Protein AF-A0A3S1B022-F1 (afdb_monomer)

Structure (mmCIF, N/CA/C/O backbone):
data_AF-A0A3S1B022-F1
#
_entry.id   AF-A0A3S1B022-F1
#
loop_
_atom_site.group_PDB
_atom_site.id
_atom_site.type_symbol
_atom_site.label_atom_id
_atom_site.label_alt_id
_atom_site.label_comp_id
_atom_site.label_asym_id
_atom_site.label_entity_id
_atom_site.label_seq_id
_atom_site.pdbx_PDB_ins_code
_atom_site.Cartn_x
_atom_site.Cartn_y
_atom_site.Cartn_z
_atom_site.occupancy
_atom_site.B_iso_or_equiv
_atom_site.auth_seq_id
_atom_site.auth_comp_id
_atom_site.auth_asym_id
_atom_site.auth_atom_id
_atom_site.pdbx_PDB_model_num
ATOM 1 N N . LEU A 1 1 ? 13.375 -26.032 -20.093 1.00 68.38 1 LEU A N 1
ATOM 2 C CA . LEU A 1 1 ? 12.381 -26.130 -18.998 1.00 68.38 1 LEU A CA 1
ATOM 3 C C . LEU A 1 1 ? 10.972 -25.884 -19.510 1.00 68.38 1 LEU A C 1
ATOM 5 O O . LEU A 1 1 ? 10.199 -26.823 -19.456 1.00 68.38 1 LEU A O 1
ATOM 9 N N . LYS A 1 2 ? 10.636 -24.697 -20.047 1.00 64.44 2 LYS A N 1
ATOM 10 C CA . LYS A 1 2 ? 9.292 -24.460 -20.610 1.00 64.44 2 LYS A CA 1
ATOM 11 C C . LYS A 1 2 ? 8.936 -25.455 -21.721 1.00 64.44 2 LYS A C 1
ATOM 13 O O . LYS A 1 2 ? 7.833 -25.971 -21.716 1.00 64.44 2 LYS A O 1
ATOM 18 N N . ASP A 1 3 ? 9.882 -25.788 -22.592 1.00 79.38 3 ASP A N 1
ATOM 19 C CA . ASP A 1 3 ? 9.644 -26.697 -23.726 1.00 79.38 3 ASP A CA 1
ATOM 20 C C . ASP A 1 3 ? 10.036 -28.158 -23.435 1.00 79.38 3 ASP A C 1
ATOM 22 O O . ASP A 1 3 ? 10.187 -28.961 -24.351 1.00 79.38 3 ASP A O 1
ATOM 26 N N . ASP A 1 4 ? 10.249 -28.510 -22.162 1.00 83.69 4 ASP A N 1
ATOM 27 C CA . ASP A 1 4 ? 10.631 -29.871 -21.785 1.00 83.69 4 ASP A CA 1
ATOM 28 C C . ASP A 1 4 ? 9.412 -30.820 -21.856 1.00 83.69 4 ASP A C 1
ATOM 30 O O . ASP A 1 4 ? 8.392 -30.531 -21.220 1.00 83.69 4 ASP A O 1
ATOM 34 N N . PRO A 1 5 ? 9.482 -31.951 -22.586 1.00 79.94 5 PRO A N 1
ATOM 35 C CA . PRO A 1 5 ? 8.355 -32.873 -22.744 1.00 79.94 5 PRO A CA 1
ATOM 36 C C . PRO A 1 5 ? 7.801 -33.426 -21.424 1.00 79.94 5 PRO A C 1
ATOM 38 O O . PRO A 1 5 ? 6.598 -33.658 -21.321 1.00 79.94 5 PRO A O 1
ATOM 41 N N . LEU A 1 6 ? 8.647 -33.608 -20.404 1.00 74.62 6 LEU A N 1
ATOM 42 C CA . LEU A 1 6 ? 8.234 -34.115 -19.092 1.00 74.62 6 LEU A CA 1
ATOM 43 C C . LEU A 1 6 ? 7.504 -33.040 -18.280 1.00 74.62 6 LEU A C 1
ATOM 45 O O . LEU A 1 6 ? 6.529 -33.338 -17.596 1.00 74.62 6 LEU A O 1
ATOM 49 N N . VAL A 1 7 ? 7.926 -31.778 -18.404 1.00 79.38 7 VAL A N 1
ATOM 50 C CA . VAL A 1 7 ? 7.220 -30.627 -17.813 1.00 79.38 7 VAL A CA 1
ATOM 51 C C . VAL A 1 7 ? 5.880 -30.405 -18.510 1.00 79.38 7 VAL A C 1
ATOM 53 O O . VAL A 1 7 ? 4.886 -30.098 -17.860 1.00 79.38 7 VAL A O 1
ATOM 56 N N . GLN A 1 8 ? 5.832 -30.575 -19.832 1.00 79.06 8 GLN A N 1
ATOM 57 C CA . GLN A 1 8 ? 4.599 -30.427 -20.600 1.00 79.06 8 GLN A CA 1
ATOM 58 C C . GLN A 1 8 ? 3.593 -31.548 -20.313 1.00 79.06 8 GLN A C 1
ATOM 60 O O . GLN A 1 8 ? 2.391 -31.292 -20.352 1.00 79.06 8 GLN A O 1
ATOM 65 N N . ALA A 1 9 ? 4.040 -32.760 -19.984 1.00 82.81 9 ALA A N 1
ATOM 66 C CA . ALA A 1 9 ? 3.151 -33.880 -19.678 1.00 82.81 9 ALA A CA 1
ATOM 67 C C . ALA A 1 9 ? 2.423 -33.753 -18.322 1.00 82.81 9 ALA A C 1
ATOM 69 O O . ALA A 1 9 ? 1.328 -34.295 -18.176 1.00 82.81 9 ALA A O 1
ATOM 70 N N . ASP A 1 10 ? 2.983 -33.022 -17.351 1.00 88.44 10 ASP A N 1
ATOM 71 C CA . ASP A 1 10 ? 2.419 -32.865 -16.003 1.00 88.44 10 ASP A CA 1
ATOM 72 C C . ASP A 1 10 ? 1.915 -31.428 -15.769 1.00 88.44 10 ASP A C 1
ATOM 74 O O . ASP A 1 10 ? 2.677 -30.459 -15.781 1.00 88.44 10 ASP A O 1
ATOM 78 N N . SER A 1 11 ? 0.609 -31.275 -15.526 1.00 77.62 11 SER A N 1
ATOM 79 C CA . SER A 1 11 ? -0.026 -29.968 -15.319 1.00 77.62 11 SER A CA 1
ATOM 80 C C . SER A 1 11 ? 0.464 -29.233 -14.067 1.00 77.62 11 SER A C 1
ATOM 82 O O . SER A 1 11 ? 0.515 -28.003 -14.081 1.00 77.62 11 SER A O 1
ATOM 84 N N . LYS A 1 12 ? 0.872 -29.947 -13.009 1.00 77.50 12 LYS A N 1
ATOM 85 C CA . LYS A 1 12 ? 1.458 -29.341 -11.805 1.00 77.50 12 LYS A CA 1
ATOM 86 C C . LYS A 1 12 ? 2.870 -28.847 -12.085 1.00 77.50 12 LYS A C 1
ATOM 88 O O . LYS A 1 12 ? 3.195 -27.723 -11.715 1.00 77.50 12 LYS A O 1
ATOM 93 N N . CYS A 1 13 ? 3.691 -29.639 -12.776 1.00 75.81 13 CYS A N 1
ATOM 94 C CA . CYS A 1 13 ? 5.032 -29.204 -13.181 1.00 75.81 13 CYS A CA 1
ATOM 95 C C . CYS A 1 13 ? 4.969 -27.993 -14.112 1.00 75.81 13 CYS A C 1
ATOM 97 O O . CYS A 1 13 ? 5.737 -27.048 -13.937 1.00 75.81 13 CYS A O 1
ATOM 99 N N . ARG A 1 14 ? 4.032 -27.984 -15.066 1.00 77.56 14 ARG A N 1
ATOM 100 C CA . ARG A 1 14 ? 3.809 -26.838 -15.951 1.00 77.56 14 ARG A CA 1
ATOM 101 C C . ARG A 1 14 ? 3.414 -25.589 -15.171 1.00 77.56 14 ARG A C 1
ATOM 103 O O . ARG A 1 14 ? 4.041 -24.557 -15.378 1.00 77.56 14 ARG A O 1
ATOM 110 N N . ALA A 1 15 ? 2.456 -25.699 -14.248 1.00 70.25 15 ALA A N 1
ATOM 111 C CA . ALA A 1 15 ? 2.042 -24.586 -13.395 1.00 70.25 15 ALA A CA 1
ATOM 112 C C . ALA A 1 15 ? 3.217 -24.033 -12.573 1.00 70.25 15 ALA A C 1
ATOM 114 O O . ALA A 1 15 ? 3.420 -22.825 -12.542 1.00 70.25 15 ALA A O 1
ATOM 115 N N . ILE A 1 16 ? 4.052 -24.905 -11.995 1.00 73.12 16 ILE A N 1
ATOM 116 C CA . ILE A 1 16 ? 5.264 -24.499 -11.266 1.00 73.12 16 ILE A CA 1
ATOM 117 C C . ILE A 1 16 ? 6.265 -23.798 -12.195 1.00 73.12 16 ILE A C 1
ATOM 119 O O . ILE A 1 16 ? 6.848 -22.785 -11.824 1.00 73.12 16 ILE A O 1
ATOM 123 N N . VAL A 1 17 ? 6.494 -24.306 -13.409 1.00 74.75 17 VAL A N 1
ATOM 124 C CA . VAL A 1 17 ? 7.439 -23.693 -14.358 1.00 74.75 17 VAL A CA 1
ATOM 125 C C . VAL A 1 17 ? 6.923 -22.354 -14.883 1.00 74.75 17 VAL A C 1
ATOM 127 O O . VAL A 1 17 ? 7.706 -21.412 -14.988 1.00 74.75 17 VAL A O 1
ATOM 130 N N . GLU A 1 18 ? 5.632 -22.241 -15.189 1.00 70.69 18 GLU A N 1
ATOM 131 C CA . GLU A 1 18 ? 4.990 -20.977 -15.560 1.00 70.69 18 GLU A CA 1
ATOM 132 C C . GLU A 1 18 ? 5.071 -19.968 -14.416 1.00 70.69 18 GLU A C 1
ATOM 134 O O . GLU A 1 18 ? 5.480 -18.834 -14.652 1.00 70.69 18 GLU A O 1
ATOM 139 N N . GLU A 1 19 ? 4.815 -20.402 -13.183 1.00 61.81 19 GLU A N 1
ATOM 140 C CA . GLU A 1 19 ? 4.979 -19.592 -11.978 1.00 61.81 19 GLU A CA 1
ATOM 141 C C . GLU A 1 19 ? 6.431 -19.139 -11.789 1.00 61.81 19 GLU A C 1
ATOM 143 O O . GLU A 1 19 ? 6.670 -17.970 -11.514 1.00 61.81 19 GLU A O 1
ATOM 148 N N . ILE A 1 20 ? 7.426 -20.010 -11.993 1.00 66.19 20 ILE A N 1
ATOM 149 C CA . ILE A 1 20 ? 8.850 -19.641 -11.915 1.00 66.19 20 ILE A CA 1
ATOM 150 C C . ILE A 1 20 ? 9.214 -18.624 -13.004 1.00 66.19 20 ILE A C 1
ATOM 152 O O . ILE A 1 20 ? 9.976 -17.689 -12.752 1.00 66.19 20 ILE A O 1
ATOM 156 N N . ILE A 1 21 ? 8.715 -18.806 -14.228 1.00 66.81 21 ILE A N 1
ATOM 157 C CA . ILE A 1 21 ? 8.970 -17.881 -15.338 1.00 66.81 21 ILE A CA 1
ATOM 158 C C . ILE A 1 21 ? 8.318 -16.535 -15.046 1.00 66.81 21 ILE A C 1
ATOM 160 O O . ILE A 1 21 ? 8.980 -15.508 -15.179 1.00 66.81 21 ILE A O 1
ATOM 164 N N . GLU A 1 22 ? 7.062 -16.524 -14.607 1.00 62.78 22 GLU A N 1
ATOM 165 C CA . GLU A 1 22 ? 6.376 -15.318 -14.157 1.00 62.78 22 GLU A CA 1
ATOM 166 C C . GLU A 1 22 ? 7.153 -14.655 -13.014 1.00 62.78 22 GLU A C 1
ATOM 168 O O . GLU A 1 22 ? 7.437 -13.461 -13.088 1.00 62.78 22 GLU A O 1
ATOM 173 N N . HIS A 1 23 ? 7.635 -15.451 -12.053 1.00 59.91 23 HIS A N 1
ATOM 174 C CA . HIS A 1 23 ? 8.434 -14.987 -10.923 1.00 59.91 23 HIS A CA 1
ATOM 175 C C . HIS A 1 23 ? 9.754 -14.312 -11.326 1.00 59.91 23 HIS A C 1
ATOM 177 O O . HIS A 1 23 ? 10.247 -13.377 -10.689 1.00 59.91 23 HIS A O 1
ATOM 183 N N . LYS A 1 24 ? 10.366 -14.795 -12.409 1.00 62.12 24 LYS A N 1
ATOM 184 C CA . LYS A 1 24 ? 11.609 -14.229 -12.943 1.00 62.12 24 LYS A CA 1
ATOM 185 C C . LYS A 1 24 ? 11.373 -13.022 -13.845 1.00 62.12 24 LYS A C 1
ATOM 187 O O . LYS A 1 24 ? 12.254 -12.172 -13.944 1.00 62.12 24 LYS A O 1
ATOM 192 N N . THR A 1 25 ? 10.224 -12.953 -14.513 1.00 57.41 25 THR A N 1
ATOM 193 C CA . THR A 1 25 ? 9.952 -11.970 -15.572 1.00 57.41 25 THR A CA 1
ATOM 194 C C . THR A 1 25 ? 9.098 -10.787 -15.124 1.00 57.41 25 THR A C 1
ATOM 196 O O . THR A 1 25 ? 9.196 -9.736 -15.747 1.00 57.41 25 THR A O 1
ATOM 199 N N . ARG A 1 26 ? 8.301 -10.910 -14.054 1.00 60.00 26 ARG A N 1
ATOM 200 C CA . ARG A 1 26 ? 7.349 -9.879 -13.596 1.00 60.00 26 ARG A CA 1
ATOM 201 C C . ARG A 1 26 ? 7.663 -9.421 -12.177 1.00 60.00 26 ARG A C 1
ATOM 203 O O . ARG A 1 26 ? 6.898 -9.648 -11.243 1.00 60.00 26 ARG A O 1
ATOM 210 N N . LEU A 1 27 ? 8.825 -8.778 -12.026 1.00 60.44 27 LEU A N 1
ATOM 211 C CA . LEU A 1 27 ? 9.361 -8.317 -10.735 1.00 60.44 27 LEU A CA 1
ATOM 212 C C . LEU A 1 27 ? 8.363 -7.461 -9.932 1.00 60.44 27 LEU A C 1
ATOM 214 O O . LEU A 1 27 ? 8.397 -7.458 -8.704 1.00 60.44 27 LEU A O 1
ATOM 218 N N . ASP A 1 28 ? 7.470 -6.763 -10.629 1.00 52.78 28 ASP A N 1
ATOM 219 C CA . ASP A 1 28 ? 6.395 -5.927 -10.104 1.00 52.78 28 ASP A CA 1
ATOM 220 C C . ASP A 1 28 ? 5.305 -6.702 -9.351 1.00 52.78 28 ASP A C 1
ATOM 222 O O . ASP A 1 28 ? 4.750 -6.169 -8.390 1.00 52.78 28 ASP A O 1
ATOM 226 N N . ARG A 1 29 ? 5.029 -7.956 -9.735 1.00 54.12 29 ARG A N 1
ATOM 227 C CA . ARG A 1 29 ? 3.977 -8.798 -9.135 1.00 54.12 29 ARG A CA 1
ATOM 228 C C . ARG A 1 29 ? 4.379 -9.442 -7.806 1.00 54.12 29 ARG A C 1
ATOM 230 O O . ARG A 1 29 ? 3.553 -10.089 -7.174 1.00 54.12 29 ARG A O 1
ATOM 237 N N . HIS A 1 30 ? 5.619 -9.255 -7.355 1.00 54.47 30 HIS A N 1
ATOM 238 C CA . HIS A 1 30 ? 6.138 -9.856 -6.114 1.00 54.47 30 HIS A CA 1
ATOM 239 C C . HIS A 1 30 ? 6.124 -8.916 -4.912 1.00 54.47 30 HIS A C 1
ATOM 241 O O . HIS A 1 30 ? 6.707 -9.234 -3.878 1.00 54.47 30 HIS A O 1
ATOM 247 N N . GLN A 1 31 ? 5.445 -7.774 -5.024 1.00 52.53 31 GLN A N 1
ATOM 248 C CA . GLN A 1 31 ? 5.283 -6.840 -3.908 1.00 52.53 31 GLN A CA 1
ATOM 249 C C . GLN A 1 31 ? 4.420 -7.403 -2.775 1.00 52.53 31 GLN A C 1
ATOM 251 O O . GLN A 1 31 ? 4.532 -6.941 -1.646 1.00 52.53 31 GLN A O 1
ATOM 256 N N . SER A 1 32 ? 3.566 -8.384 -3.070 1.00 47.56 32 SER A N 1
ATOM 257 C CA . SER A 1 32 ? 2.555 -8.902 -2.144 1.00 47.56 32 SER A CA 1
ATOM 258 C C . SER A 1 32 ? 2.726 -10.377 -1.786 1.00 47.56 32 SER A C 1
ATOM 260 O O . SER A 1 32 ? 1.987 -10.885 -0.948 1.00 47.56 32 SER A O 1
ATOM 262 N N . GLU A 1 33 ? 3.661 -11.096 -2.418 1.00 52.28 33 GLU A N 1
ATOM 263 C CA . GLU A 1 33 ? 3.748 -12.549 -2.260 1.00 52.28 33 GLU A CA 1
ATOM 264 C C . GLU A 1 33 ? 5.201 -13.047 -2.212 1.00 52.28 33 GLU A C 1
ATOM 266 O O . GLU A 1 33 ? 5.830 -13.354 -3.226 1.00 52.28 33 GLU A O 1
ATOM 271 N N . TRP A 1 34 ? 5.741 -13.160 -0.996 1.00 53.38 34 TRP A N 1
ATOM 272 C CA . TRP A 1 34 ? 6.940 -13.956 -0.717 1.00 53.38 34 TRP A CA 1
ATOM 273 C C . TRP A 1 34 ? 6.513 -15.399 -0.436 1.00 53.38 34 TRP A C 1
ATOM 275 O O . TRP A 1 34 ? 6.313 -15.798 0.714 1.00 53.38 34 TRP A O 1
ATOM 285 N N . ARG A 1 35 ? 6.320 -16.194 -1.493 1.00 49.12 35 ARG A N 1
ATOM 286 C CA . ARG A 1 35 ? 6.045 -17.632 -1.336 1.00 49.12 35 ARG A CA 1
ATOM 287 C C . ARG A 1 35 ? 7.252 -18.330 -0.698 1.00 49.12 35 ARG A C 1
ATOM 289 O O . ARG A 1 35 ? 8.387 -17.952 -0.960 1.00 49.12 35 ARG A O 1
ATOM 296 N N . LEU A 1 36 ? 7.019 -19.409 0.057 1.00 39.53 36 LEU A N 1
ATOM 297 C CA . LEU A 1 36 ? 8.073 -20.265 0.647 1.00 39.53 36 LEU A CA 1
ATOM 298 C C . LEU A 1 36 ? 9.126 -20.738 -0.376 1.00 39.53 36 LEU A C 1
ATOM 300 O O . LEU A 1 36 ? 10.257 -21.024 -0.000 1.00 39.53 36 LEU A O 1
ATOM 304 N N . GLY A 1 37 ? 8.744 -20.835 -1.655 1.00 37.47 37 GLY A N 1
ATOM 305 C CA . GLY A 1 37 ? 9.616 -21.213 -2.771 1.00 37.47 37 GLY A CA 1
ATOM 306 C C . GLY A 1 37 ? 10.129 -20.045 -3.618 1.00 37.47 37 GLY A C 1
ATOM 307 O O . GLY A 1 37 ? 10.893 -20.282 -4.552 1.00 37.47 37 GLY A O 1
ATOM 308 N N . ALA A 1 38 ? 9.746 -18.797 -3.316 1.00 44.62 38 ALA A N 1
ATOM 309 C CA . ALA A 1 38 ? 10.395 -17.615 -3.872 1.00 44.62 38 ALA A CA 1
ATOM 310 C C . ALA A 1 38 ? 11.779 -17.536 -3.228 1.00 44.62 38 ALA A C 1
ATOM 312 O O . ALA A 1 38 ? 11.979 -16.855 -2.223 1.00 44.62 38 ALA A O 1
ATOM 313 N N . CYS A 1 39 ? 12.705 -18.348 -3.747 1.00 43.03 39 CYS A N 1
ATOM 314 C CA . CYS A 1 39 ? 14.042 -18.480 -3.210 1.00 43.03 39 CYS A CA 1
ATOM 315 C C . CYS A 1 39 ? 14.608 -17.086 -3.004 1.00 43.03 39 CYS A C 1
ATOM 317 O O . CYS A 1 39 ? 14.739 -16.299 -3.947 1.00 43.03 39 CYS A O 1
ATOM 319 N N . TYR A 1 40 ? 14.948 -16.814 -1.747 1.00 51.12 40 TYR A N 1
ATOM 320 C CA . TYR A 1 40 ? 15.882 -15.775 -1.397 1.00 51.12 40 TYR A CA 1
ATOM 321 C C . TYR A 1 40 ? 16.999 -15.781 -2.442 1.00 51.12 40 TYR A C 1
ATOM 323 O O . TYR A 1 40 ? 17.674 -16.790 -2.659 1.00 51.12 40 TYR A O 1
ATOM 331 N N . ARG A 1 41 ? 17.121 -14.664 -3.158 1.00 57.06 41 ARG A N 1
ATOM 332 C CA . ARG A 1 41 ? 18.008 -14.492 -4.306 1.00 57.06 41 ARG A CA 1
ATOM 333 C C . ARG A 1 41 ? 19.474 -14.360 -3.864 1.00 57.06 41 ARG A C 1
ATOM 335 O O . ARG A 1 41 ? 20.213 -13.497 -4.328 1.00 57.06 41 ARG A O 1
ATOM 342 N N . ALA A 1 42 ? 19.926 -15.222 -2.954 1.00 48.22 42 ALA A N 1
ATOM 343 C CA . ALA A 1 42 ? 21.277 -15.235 -2.396 1.00 48.22 42 ALA A CA 1
ATOM 344 C C . ALA A 1 42 ? 22.354 -15.342 -3.487 1.00 48.22 42 ALA A C 1
ATOM 346 O O . ALA A 1 42 ? 23.406 -14.720 -3.373 1.00 48.22 42 ALA A O 1
ATOM 347 N N . THR A 1 43 ? 22.057 -16.039 -4.587 1.00 53.84 43 THR A N 1
ATOM 348 C CA . THR A 1 43 ? 22.960 -16.225 -5.736 1.00 53.84 43 THR A CA 1
ATOM 349 C C . THR A 1 43 ? 22.628 -15.347 -6.946 1.00 53.84 43 THR A C 1
ATOM 351 O O . THR A 1 43 ? 23.354 -15.384 -7.933 1.00 53.84 43 THR A O 1
ATOM 354 N N . ASP A 1 44 ? 21.534 -14.581 -6.910 1.00 65.50 44 ASP A N 1
ATOM 355 C CA . ASP A 1 44 ? 21.121 -13.717 -8.023 1.00 65.50 44 ASP A CA 1
ATOM 356 C C . ASP A 1 44 ? 21.782 -12.333 -7.916 1.00 65.50 44 ASP A C 1
ATOM 358 O O . ASP A 1 44 ? 22.237 -11.925 -6.845 1.00 65.50 44 ASP A O 1
ATOM 362 N N . GLN A 1 45 ? 21.783 -11.568 -9.005 1.00 76.88 45 GLN A N 1
ATOM 363 C CA . GLN A 1 45 ? 22.202 -10.159 -8.996 1.00 76.88 45 GLN A CA 1
ATOM 364 C C . GLN A 1 45 ? 21.166 -9.239 -8.334 1.00 76.88 45 GLN A C 1
ATOM 366 O O . GLN A 1 45 ? 21.415 -8.047 -8.177 1.00 76.88 45 GLN A O 1
ATOM 371 N N . LEU A 1 46 ? 20.004 -9.776 -7.964 1.00 79.12 46 LEU A N 1
ATOM 372 C CA . LEU A 1 46 ? 18.868 -9.057 -7.400 1.00 79.12 46 LEU A CA 1
ATOM 373 C C . LEU A 1 46 ? 18.622 -9.487 -5.948 1.00 79.12 46 LEU A C 1
ATOM 375 O O . LEU A 1 46 ? 18.959 -10.600 -5.553 1.00 79.12 46 LEU A O 1
ATOM 379 N N . VAL A 1 47 ? 18.002 -8.619 -5.159 1.00 82.25 47 VAL A N 1
ATOM 380 C CA . VAL A 1 47 ? 17.675 -8.848 -3.751 1.00 82.25 47 VAL A CA 1
ATOM 381 C C . VAL A 1 47 ? 16.310 -8.249 -3.427 1.00 82.25 47 VAL A C 1
ATOM 383 O O . VAL A 1 47 ? 15.949 -7.193 -3.947 1.00 82.25 47 VAL A O 1
ATOM 386 N N . ASN A 1 48 ? 15.542 -8.944 -2.588 1.00 83.25 48 ASN A N 1
ATOM 387 C CA . ASN A 1 48 ? 14.289 -8.410 -2.071 1.00 83.25 48 ASN A CA 1
ATOM 388 C C . ASN A 1 48 ? 14.593 -7.522 -0.865 1.00 83.25 48 ASN A C 1
ATOM 390 O O . ASN A 1 48 ? 15.229 -7.973 0.088 1.00 83.25 48 ASN A O 1
ATOM 394 N N . VAL A 1 49 ? 14.103 -6.294 -0.903 1.00 87.06 49 VAL A N 1
ATOM 395 C CA . VAL A 1 49 ? 14.244 -5.303 0.161 1.00 87.06 49 VAL A CA 1
ATOM 396 C C . VAL A 1 49 ? 12.868 -4.791 0.566 1.00 87.06 49 VAL A C 1
ATOM 398 O O . VAL A 1 49 ? 11.921 -4.772 -0.226 1.00 87.06 49 VAL A O 1
ATOM 401 N N . LEU A 1 50 ? 12.767 -4.367 1.815 1.00 90.50 50 LEU A N 1
ATOM 402 C CA . LEU A 1 50 ? 11.748 -3.430 2.256 1.00 90.50 50 LEU A CA 1
ATOM 403 C C . LEU A 1 50 ? 12.271 -2.028 1.991 1.00 90.50 50 LEU A C 1
ATOM 405 O O . LEU A 1 50 ? 13.416 -1.756 2.331 1.00 90.50 50 LEU A O 1
ATOM 409 N N . LEU A 1 51 ? 11.457 -1.157 1.407 1.00 91.25 51 LEU A N 1
ATOM 410 C CA . LEU A 1 51 ? 11.786 0.251 1.214 1.00 91.25 51 LEU A CA 1
ATOM 411 C C . LEU A 1 51 ? 10.833 1.128 2.011 1.00 91.25 51 LEU A C 1
ATOM 413 O O . LEU A 1 51 ? 9.637 0.851 2.083 1.00 91.25 51 LEU A O 1
ATOM 417 N N . THR A 1 52 ? 11.364 2.214 2.553 1.00 91.62 52 THR A N 1
ATOM 418 C CA . THR A 1 52 ? 10.595 3.306 3.154 1.00 91.62 52 THR A CA 1
ATOM 419 C C . THR A 1 52 ? 11.299 4.619 2.851 1.00 91.62 52 THR A C 1
ATOM 421 O O . THR A 1 52 ? 12.521 4.655 2.708 1.00 91.62 52 THR A O 1
ATOM 424 N N . CYS A 1 53 ? 10.547 5.707 2.745 1.00 88.38 53 CYS A N 1
ATOM 425 C CA . CYS A 1 53 ? 11.119 7.038 2.587 1.00 88.38 53 CYS A CA 1
ATOM 426 C C . CYS A 1 53 ? 10.847 7.890 3.828 1.00 88.38 53 CYS A C 1
ATOM 428 O O . CYS A 1 53 ? 9.758 7.834 4.408 1.00 88.38 53 CYS A O 1
ATOM 430 N N . SER A 1 54 ? 11.825 8.718 4.188 1.00 85.31 54 SER A N 1
ATOM 431 C CA . SER A 1 54 ? 11.614 9.882 5.043 1.00 85.31 54 SER A CA 1
ATOM 432 C C . SER A 1 54 ? 11.476 11.150 4.204 1.00 85.31 54 SER A C 1
ATOM 434 O O . SER A 1 54 ? 11.472 11.125 2.971 1.00 85.31 54 SER A O 1
ATOM 436 N N . SER A 1 55 ? 11.390 12.297 4.876 1.00 78.06 55 SER A 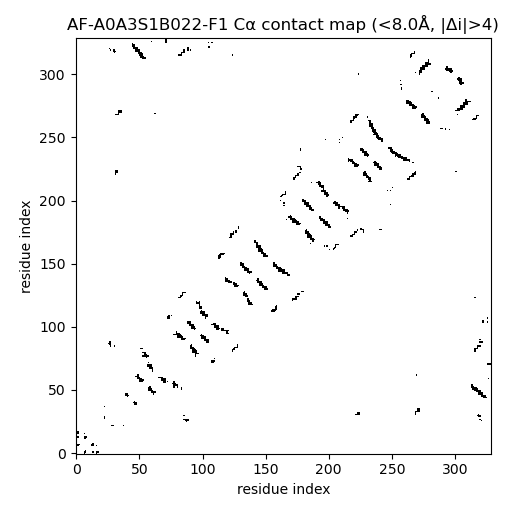N 1
ATOM 437 C CA . SER A 1 55 ? 11.433 13.604 4.225 1.00 78.06 55 SER A CA 1
ATOM 438 C C . SER A 1 55 ? 12.771 13.929 3.558 1.00 78.06 55 SER A C 1
ATOM 440 O O . SER A 1 55 ? 12.855 14.943 2.878 1.00 78.06 55 SER A O 1
ATOM 442 N N . SER A 1 56 ? 13.834 13.160 3.781 1.00 78.69 56 SER A N 1
ATOM 443 C CA . SER A 1 56 ? 15.173 13.485 3.269 1.00 78.69 56 SER A CA 1
ATOM 444 C C . SER A 1 56 ? 15.883 12.315 2.609 1.00 78.69 56 SER A C 1
ATOM 446 O O . SER A 1 56 ? 16.777 12.553 1.803 1.00 78.69 56 SER A O 1
ATOM 448 N N . GLU A 1 57 ? 15.479 11.082 2.901 1.00 87.06 57 GLU A N 1
ATOM 449 C CA . GLU A 1 57 ? 16.257 9.893 2.571 1.00 87.06 57 GLU A CA 1
ATOM 450 C C . GLU A 1 57 ? 15.353 8.719 2.173 1.00 87.06 57 GLU A C 1
ATOM 452 O O . GLU A 1 57 ? 14.181 8.640 2.556 1.00 87.06 57 GLU A O 1
ATOM 457 N N . LEU A 1 58 ? 15.916 7.790 1.400 1.00 88.81 58 LEU A N 1
ATOM 458 C CA . LEU A 1 58 ? 15.318 6.494 1.099 1.00 88.81 58 LEU A CA 1
ATOM 459 C C . LEU A 1 58 ? 16.081 5.432 1.882 1.00 88.81 58 LEU A C 1
ATOM 461 O O . LEU A 1 58 ? 17.297 5.328 1.747 1.00 88.81 58 LEU A O 1
ATOM 465 N N . TYR A 1 59 ? 15.370 4.638 2.670 1.00 90.94 59 TYR A N 1
ATOM 466 C CA . TYR A 1 59 ? 15.958 3.545 3.431 1.00 90.94 59 TYR A CA 1
ATOM 467 C C . TYR A 1 59 ? 15.530 2.212 2.854 1.00 90.94 59 TYR A C 1
ATOM 469 O O . TYR A 1 59 ? 14.420 2.068 2.328 1.00 90.94 59 TYR A O 1
ATOM 477 N N . TYR A 1 60 ? 16.397 1.223 3.023 1.00 91.44 60 TYR A N 1
ATOM 478 C CA . TYR A 1 60 ? 16.061 -0.165 2.803 1.00 91.44 60 TYR A CA 1
ATOM 479 C C . TYR A 1 60 ? 16.330 -1.011 4.042 1.00 91.44 60 TYR A C 1
ATOM 481 O O . TYR A 1 60 ? 17.116 -0.646 4.913 1.00 91.44 60 TYR A O 1
ATOM 489 N N . LYS A 1 61 ? 15.667 -2.160 4.114 1.00 90.19 61 LYS A N 1
ATOM 490 C CA . LYS A 1 61 ? 15.934 -3.189 5.115 1.00 90.19 61 LYS A CA 1
ATOM 491 C C . LYS A 1 61 ? 15.814 -4.563 4.477 1.00 90.19 61 LYS A C 1
ATOM 493 O O . LYS A 1 61 ? 14.841 -4.839 3.766 1.00 90.19 61 LYS A O 1
ATOM 498 N N . LEU A 1 62 ? 16.798 -5.423 4.711 1.00 86.38 62 LEU A N 1
ATOM 499 C CA . LEU A 1 62 ? 16.707 -6.831 4.341 1.00 86.38 62 LEU A CA 1
ATOM 500 C C . LEU A 1 62 ? 15.975 -7.584 5.453 1.00 86.38 62 LEU A C 1
ATOM 502 O O . LEU A 1 62 ? 15.982 -7.180 6.611 1.00 86.38 62 LEU A O 1
ATOM 506 N N . HIS A 1 63 ? 15.320 -8.695 5.122 1.00 80.19 63 HIS A N 1
ATOM 507 C CA . HIS A 1 63 ? 14.496 -9.398 6.115 1.00 80.19 63 HIS A CA 1
ATOM 508 C C . HIS A 1 63 ? 15.303 -10.003 7.279 1.00 80.19 63 HIS A C 1
ATOM 510 O O . HIS A 1 63 ? 14.733 -10.297 8.332 1.00 80.19 63 HIS A O 1
ATOM 516 N N . TRP A 1 64 ? 16.607 -10.212 7.084 1.00 80.50 64 TRP A N 1
ATOM 517 C CA . TRP A 1 64 ? 17.536 -10.674 8.117 1.00 80.50 64 TRP A CA 1
ATOM 518 C C . TRP A 1 64 ? 18.271 -9.532 8.825 1.00 80.50 64 TRP A C 1
ATOM 520 O O . TRP A 1 64 ? 18.928 -9.800 9.825 1.00 80.50 64 TRP A O 1
ATOM 530 N N . ASP A 1 65 ? 18.169 -8.293 8.341 1.00 84.38 65 ASP A N 1
ATOM 531 C CA . ASP A 1 65 ? 18.821 -7.158 8.988 1.00 84.38 65 ASP A CA 1
ATOM 532 C C . ASP A 1 65 ? 18.007 -6.708 10.205 1.00 84.38 65 ASP A C 1
ATOM 534 O O . ASP A 1 65 ? 16.769 -6.743 10.212 1.00 84.38 65 ASP A O 1
ATOM 538 N N . GLU A 1 66 ? 18.704 -6.250 11.240 1.00 82.69 66 GLU A N 1
ATOM 539 C CA . GLU A 1 66 ? 18.078 -5.641 12.415 1.00 82.69 66 GLU A CA 1
ATOM 540 C C . GLU A 1 66 ? 17.736 -4.171 12.162 1.00 82.69 66 GLU A C 1
ATOM 542 O O . GLU A 1 66 ? 16.655 -3.713 12.544 1.00 82.69 66 GLU A O 1
ATOM 547 N N . ASP A 1 67 ? 18.577 -3.477 11.398 1.00 87.81 67 ASP A N 1
ATOM 548 C CA . ASP A 1 67 ? 18.492 -2.036 11.190 1.00 87.81 67 ASP A CA 1
ATOM 549 C C . ASP A 1 67 ? 18.073 -1.654 9.770 1.00 87.81 67 ASP A C 1
ATOM 551 O O . ASP A 1 67 ? 18.209 -2.414 8.809 1.00 87.81 67 ASP A O 1
ATOM 555 N N . TRP A 1 68 ? 17.542 -0.439 9.649 1.00 90.38 68 TRP A N 1
ATOM 556 C CA . TRP A 1 68 ? 17.348 0.216 8.361 1.00 90.38 68 TRP A CA 1
ATOM 557 C C . TRP A 1 68 ? 18.671 0.806 7.882 1.00 90.38 68 TRP A C 1
ATOM 559 O O . TRP A 1 68 ? 19.374 1.472 8.638 1.00 90.38 68 TRP A O 1
ATOM 569 N N . GLN A 1 69 ? 18.977 0.608 6.607 1.00 91.44 69 GLN A N 1
ATOM 570 C CA . GLN A 1 69 ? 20.169 1.129 5.954 1.00 91.44 69 GLN A CA 1
ATOM 571 C C . GLN A 1 69 ? 19.783 2.224 4.962 1.00 91.44 69 GLN A C 1
ATOM 573 O O . GLN A 1 69 ? 18.703 2.196 4.367 1.00 91.44 69 GLN A O 1
ATOM 578 N N . LEU A 1 70 ? 20.661 3.211 4.790 1.00 89.75 70 LEU A N 1
ATOM 579 C CA . LEU A 1 70 ? 20.465 4.265 3.802 1.00 89.75 70 LEU A CA 1
ATOM 580 C C . LEU A 1 70 ? 20.691 3.692 2.400 1.00 89.75 70 LEU A C 1
ATO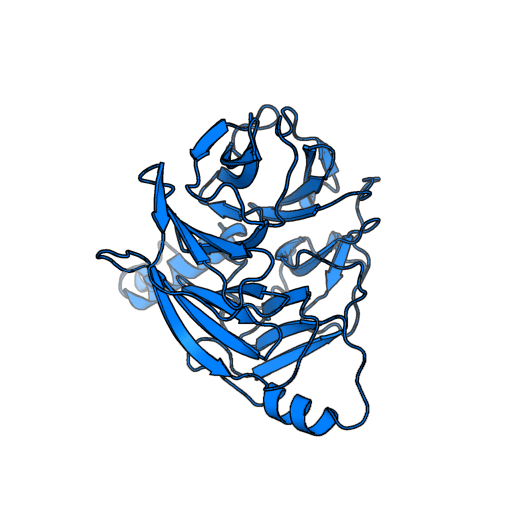M 582 O O . LEU A 1 70 ? 21.714 3.063 2.141 1.00 89.75 70 LEU A O 1
ATOM 586 N N . MET A 1 71 ? 19.748 3.919 1.488 1.00 87.00 71 MET A N 1
ATOM 587 C CA . MET A 1 71 ? 19.915 3.526 0.095 1.00 87.00 71 MET A CA 1
ATOM 588 C C . MET A 1 71 ? 20.813 4.533 -0.621 1.00 87.00 71 MET A C 1
ATOM 590 O O . MET A 1 71 ? 20.541 5.736 -0.588 1.00 87.00 71 MET A O 1
ATOM 594 N N . ASP A 1 72 ? 21.840 4.042 -1.318 1.00 83.69 72 ASP A N 1
ATOM 595 C CA . ASP A 1 72 ? 22.619 4.886 -2.221 1.00 83.69 72 ASP A CA 1
ATOM 596 C C . ASP A 1 72 ? 21.712 5.330 -3.373 1.00 83.69 72 ASP A C 1
ATOM 598 O O . ASP A 1 72 ? 21.267 4.533 -4.207 1.00 83.69 72 ASP A O 1
ATOM 602 N N . THR A 1 73 ? 21.363 6.611 -3.358 1.00 78.75 73 THR A N 1
ATOM 603 C CA . THR A 1 73 ? 20.513 7.225 -4.368 1.00 78.75 73 THR A CA 1
ATOM 604 C C . THR A 1 73 ? 21.262 8.406 -4.974 1.00 78.75 73 THR A C 1
ATOM 606 O O . THR A 1 73 ? 21.918 9.163 -4.253 1.00 78.75 73 THR A O 1
ATOM 609 N N . PRO A 1 74 ? 21.178 8.608 -6.303 1.00 77.94 74 PRO A N 1
ATOM 610 C CA . PRO A 1 74 ? 21.724 9.803 -6.936 1.00 77.94 74 PRO A CA 1
ATOM 611 C C . PRO A 1 74 ? 21.054 11.020 -6.297 1.00 77.94 74 PRO A C 1
ATOM 613 O O . PRO A 1 74 ? 19.973 10.865 -5.744 1.00 77.94 74 PRO A O 1
ATOM 616 N N . SER A 1 75 ? 21.660 12.211 -6.379 1.00 71.50 75 SER A N 1
ATOM 617 C CA . SER A 1 75 ? 21.270 13.447 -5.668 1.00 71.50 75 SER A CA 1
ATOM 618 C C . SER A 1 75 ? 19.799 13.873 -5.853 1.00 71.50 75 SER A C 1
ATOM 620 O O . SER A 1 75 ? 19.478 14.845 -6.538 1.00 71.50 75 SER A O 1
ATOM 622 N N . VAL A 1 76 ? 18.886 13.133 -5.235 1.00 73.00 76 VAL A N 1
ATOM 623 C CA . VAL A 1 76 ? 17.444 13.303 -5.262 1.00 73.00 76 VAL A CA 1
ATOM 624 C C . VAL A 1 76 ? 17.084 14.018 -3.980 1.00 73.00 76 VAL A C 1
ATOM 626 O O . VAL A 1 76 ? 17.379 13.561 -2.883 1.00 73.00 76 VAL A O 1
ATOM 629 N N . ASN A 1 77 ? 16.427 15.163 -4.115 1.00 78.38 77 ASN A N 1
ATOM 630 C CA . ASN A 1 77 ? 15.831 15.810 -2.964 1.00 78.38 77 ASN A CA 1
ATOM 631 C C . ASN A 1 77 ? 14.552 15.044 -2.597 1.00 78.38 77 ASN A C 1
ATOM 633 O O . ASN A 1 77 ? 13.602 15.048 -3.380 1.00 78.38 77 ASN A O 1
ATOM 637 N N . PHE A 1 78 ? 14.527 14.382 -1.441 1.00 79.56 78 PHE A N 1
ATOM 638 C CA . PHE A 1 78 ? 13.345 13.679 -0.923 1.00 79.56 78 PHE A CA 1
ATOM 639 C C . PHE A 1 78 ? 12.388 14.599 -0.145 1.00 79.56 78 PHE A C 1
ATOM 641 O O . PHE A 1 78 ? 11.339 14.147 0.312 1.00 79.56 78 PHE A O 1
ATOM 648 N N . SER A 1 79 ? 12.695 15.899 -0.036 1.00 81.62 79 SER A N 1
ATOM 649 C CA . SER A 1 79 ? 11.858 16.863 0.682 1.00 81.62 79 SER A CA 1
ATOM 650 C C . SER A 1 79 ? 10.435 16.885 0.140 1.00 81.62 79 SER A C 1
ATOM 652 O O . SER A 1 79 ? 10.184 17.203 -1.025 1.00 81.62 79 SER A O 1
ATOM 654 N N . GLY A 1 80 ? 9.496 16.524 1.015 1.00 77.94 80 GLY A N 1
ATOM 655 C CA . GLY A 1 80 ? 8.079 16.437 0.691 1.00 77.94 80 GLY A CA 1
ATOM 656 C C . GLY A 1 80 ? 7.691 15.191 -0.106 1.00 77.94 80 GLY A C 1
ATOM 657 O O . GLY A 1 80 ? 6.655 15.236 -0.766 1.00 77.94 80 GLY A O 1
ATOM 658 N N . ALA A 1 81 ? 8.479 14.110 -0.089 1.00 79.88 81 ALA A N 1
ATOM 659 C CA . ALA A 1 81 ? 8.031 12.804 -0.570 1.00 79.88 81 ALA A CA 1
ATOM 660 C C . ALA A 1 81 ? 6.798 12.348 0.230 1.00 79.88 81 ALA A C 1
ATOM 662 O O . ALA A 1 81 ? 6.760 12.459 1.455 1.00 79.88 81 ALA A O 1
ATOM 663 N N . THR A 1 82 ? 5.763 11.885 -0.468 1.00 78.81 82 THR A N 1
ATOM 664 C CA . THR A 1 82 ? 4.468 11.519 0.133 1.00 78.81 82 THR A CA 1
ATOM 665 C C . THR A 1 82 ? 4.047 10.100 -0.151 1.00 78.81 82 THR A C 1
ATOM 667 O O . THR A 1 82 ? 3.248 9.559 0.606 1.00 78.81 82 THR A O 1
ATOM 670 N N . ASN A 1 83 ? 4.525 9.521 -1.250 1.00 85.38 83 ASN A N 1
ATOM 671 C CA . ASN A 1 83 ? 4.120 8.196 -1.680 1.00 85.38 83 ASN A CA 1
ATOM 672 C C . ASN A 1 83 ? 5.299 7.498 -2.347 1.00 85.38 83 ASN A C 1
ATOM 674 O O . ASN A 1 83 ? 6.058 8.117 -3.104 1.00 85.38 83 ASN A O 1
ATOM 678 N N . LEU A 1 84 ? 5.356 6.191 -2.139 1.00 88.69 84 LEU A N 1
ATOM 679 C CA . LEU A 1 84 ? 6.318 5.292 -2.744 1.00 88.69 84 LEU A CA 1
ATOM 680 C C . LEU A 1 84 ? 5.549 4.186 -3.466 1.00 88.69 84 LEU A C 1
ATOM 682 O O . LEU A 1 84 ? 4.577 3.660 -2.931 1.00 88.69 84 LEU A O 1
ATOM 686 N N . ALA A 1 85 ? 5.968 3.845 -4.678 1.00 89.19 85 ALA A N 1
ATOM 687 C CA . ALA A 1 85 ? 5.505 2.654 -5.377 1.00 89.19 85 ALA A CA 1
ATOM 688 C C . ALA A 1 85 ? 6.693 1.976 -6.046 1.00 89.19 85 ALA A C 1
ATOM 690 O O . ALA A 1 85 ? 7.588 2.640 -6.565 1.00 89.19 85 ALA A O 1
ATOM 691 N N . PHE A 1 86 ? 6.694 0.653 -6.066 1.00 87.50 86 PHE A N 1
ATOM 692 C CA . PHE A 1 86 ? 7.638 -0.115 -6.860 1.00 87.50 86 PHE A CA 1
ATOM 693 C C . PHE A 1 86 ? 6.912 -0.612 -8.113 1.00 87.50 86 PHE A C 1
ATOM 695 O O . PHE A 1 86 ? 5.746 -0.982 -8.039 1.00 87.50 86 PHE A O 1
ATOM 702 N N . PHE A 1 87 ? 7.542 -0.576 -9.283 1.00 85.44 87 PHE A N 1
ATOM 703 C CA . PHE A 1 87 ? 6.985 -1.174 -10.497 1.00 85.44 87 PHE A CA 1
ATOM 704 C C . PHE A 1 87 ? 8.080 -1.419 -11.531 1.00 85.44 87 PHE A C 1
ATOM 706 O O . PHE A 1 87 ? 8.931 -0.564 -11.756 1.00 85.44 87 PHE A O 1
ATOM 713 N N . ASP A 1 88 ? 8.047 -2.589 -12.161 1.00 81.50 88 ASP A N 1
ATOM 714 C CA . ASP A 1 88 ? 8.979 -3.033 -13.204 1.00 81.50 88 ASP A CA 1
ATOM 715 C C . ASP A 1 88 ? 10.461 -2.773 -12.865 1.00 81.50 88 ASP A C 1
ATOM 717 O O . ASP A 1 88 ? 11.244 -2.256 -13.659 1.00 81.50 88 ASP A O 1
ATOM 721 N N . GLY A 1 89 ? 10.855 -3.069 -11.621 1.00 81.81 89 GLY A N 1
ATOM 722 C CA . GLY A 1 89 ? 12.230 -2.848 -11.162 1.00 81.81 89 GLY A CA 1
ATOM 723 C C . GLY A 1 89 ? 12.585 -1.394 -10.837 1.00 81.81 89 GLY A C 1
ATOM 724 O O . GLY A 1 89 ? 13.733 -1.136 -10.482 1.00 81.81 89 GLY A O 1
ATOM 725 N N . ASN A 1 90 ? 11.634 -0.464 -10.937 1.00 87.12 90 ASN A N 1
ATOM 726 C CA . ASN A 1 90 ? 11.821 0.965 -10.703 1.00 87.12 90 ASN A CA 1
ATOM 727 C C . ASN A 1 90 ? 11.060 1.423 -9.460 1.00 87.12 90 ASN A C 1
ATOM 729 O O . ASN A 1 90 ? 10.024 0.868 -9.091 1.00 87.12 90 ASN A O 1
ATOM 733 N N . ILE A 1 91 ? 11.579 2.465 -8.822 1.00 89.25 91 ILE A N 1
ATOM 734 C CA . ILE A 1 91 ? 10.999 3.066 -7.625 1.00 89.25 91 ILE A CA 1
ATOM 735 C C . ILE A 1 91 ? 10.405 4.413 -8.023 1.00 89.25 91 ILE A C 1
ATOM 737 O O . ILE A 1 91 ? 11.105 5.304 -8.495 1.00 89.25 91 ILE A O 1
ATOM 741 N N . TYR A 1 92 ? 9.103 4.562 -7.837 1.00 89.31 92 TYR A N 1
ATOM 742 C CA . TYR A 1 92 ? 8.351 5.766 -8.146 1.00 89.31 92 TYR A CA 1
ATOM 743 C C . TYR A 1 92 ? 8.078 6.531 -6.861 1.00 89.31 92 TYR A C 1
ATOM 745 O O . TYR A 1 92 ? 7.490 5.999 -5.921 1.00 89.31 92 TYR A O 1
ATOM 753 N N . ILE A 1 93 ? 8.491 7.794 -6.840 1.00 88.69 93 ILE A N 1
ATOM 754 C CA . ILE A 1 93 ? 8.386 8.673 -5.679 1.00 88.69 93 ILE A CA 1
ATOM 755 C C . ILE A 1 93 ? 7.563 9.882 -6.071 1.00 88.69 93 ILE A C 1
ATOM 757 O O . ILE A 1 93 ? 7.943 10.646 -6.966 1.00 88.69 93 ILE A O 1
ATOM 761 N N . ARG A 1 94 ? 6.432 10.058 -5.395 1.00 85.81 94 ARG A N 1
ATOM 762 C CA . ARG A 1 94 ? 5.573 11.226 -5.575 1.00 85.81 94 ARG A CA 1
ATOM 763 C C . ARG A 1 94 ? 5.777 12.203 -4.435 1.00 85.81 94 ARG A C 1
ATOM 765 O O . ARG A 1 94 ? 5.948 11.802 -3.288 1.00 85.81 94 ARG A O 1
ATOM 772 N N . TYR A 1 95 ? 5.743 13.482 -4.783 1.00 84.62 95 TYR A N 1
ATOM 773 C CA . TYR A 1 95 ? 6.002 14.590 -3.877 1.00 84.62 95 TYR A CA 1
ATOM 774 C C . TYR A 1 95 ? 4.762 15.466 -3.689 1.00 84.62 95 TYR A C 1
ATOM 776 O O . TYR A 1 95 ? 3.937 15.602 -4.599 1.00 84.62 95 TYR A O 1
ATOM 784 N N . GLN A 1 96 ? 4.690 16.176 -2.559 1.00 79.75 96 GLN A N 1
ATOM 785 C CA . GLN A 1 96 ? 3.657 17.184 -2.270 1.00 79.75 96 GLN A CA 1
ATOM 786 C C . GLN A 1 96 ? 3.574 18.267 -3.353 1.00 79.75 96 GLN A C 1
ATOM 788 O O . GLN A 1 96 ? 2.490 18.760 -3.666 1.00 79.75 96 GLN A O 1
ATOM 793 N N . ASN A 1 97 ? 4.714 18.615 -3.963 1.00 76.50 97 ASN A N 1
ATOM 794 C CA . ASN A 1 97 ? 4.802 19.584 -5.058 1.00 76.50 97 ASN A CA 1
ATOM 795 C C . ASN A 1 97 ? 4.331 19.026 -6.418 1.00 76.50 97 ASN A C 1
ATOM 797 O O . ASN A 1 97 ? 4.582 19.643 -7.453 1.00 76.50 97 ASN A O 1
ATOM 801 N N . LYS A 1 98 ? 3.652 17.870 -6.411 1.00 79.62 98 LYS A N 1
ATOM 802 C CA . LYS A 1 98 ? 3.066 17.179 -7.567 1.00 79.62 98 LYS A CA 1
ATOM 803 C C . LYS A 1 98 ? 4.073 16.566 -8.546 1.00 79.62 98 LYS A C 1
ATOM 805 O O . LYS A 1 98 ? 3.687 16.038 -9.590 1.00 79.62 98 LYS A O 1
ATOM 810 N N . THR A 1 99 ? 5.362 16.605 -8.220 1.00 82.56 99 THR A N 1
ATOM 811 C CA . THR A 1 99 ? 6.387 15.922 -9.010 1.00 82.56 99 THR A CA 1
ATOM 812 C C . THR A 1 99 ? 6.298 14.413 -8.795 1.00 82.56 99 THR A C 1
ATOM 814 O O . THR A 1 99 ? 6.033 13.952 -7.685 1.00 82.56 99 THR A O 1
ATOM 817 N N . LEU A 1 100 ? 6.539 13.654 -9.864 1.00 86.56 100 LEU A N 1
ATOM 818 C CA . LEU A 1 100 ? 6.808 12.224 -9.812 1.00 86.56 100 LEU A CA 1
ATOM 819 C C . LEU A 1 100 ? 8.228 11.990 -10.327 1.00 86.56 100 LEU A C 1
ATOM 821 O O . LEU A 1 100 ? 8.548 12.362 -11.458 1.00 86.56 100 LEU A O 1
ATOM 825 N N . ASN A 1 101 ? 9.058 11.366 -9.506 1.00 88.00 101 ASN A N 1
ATOM 826 C CA . ASN A 1 101 ? 10.370 10.888 -9.909 1.00 88.00 101 ASN A CA 1
ATOM 827 C C . ASN A 1 101 ? 10.319 9.371 -10.063 1.00 88.00 101 ASN A C 1
ATOM 829 O O . ASN A 1 101 ? 9.685 8.687 -9.264 1.00 88.00 101 ASN A O 1
ATOM 833 N N . ALA A 1 102 ? 11.001 8.857 -11.079 1.00 88.25 102 ALA A N 1
ATOM 834 C CA . ALA A 1 102 ? 11.293 7.441 -11.203 1.00 88.25 102 ALA A CA 1
ATOM 835 C C . ALA A 1 102 ? 12.789 7.236 -11.016 1.00 88.25 102 ALA A C 1
ATOM 837 O O . ALA A 1 102 ? 13.612 7.766 -11.769 1.00 88.25 102 ALA A O 1
ATOM 838 N N . PHE A 1 103 ? 13.122 6.469 -9.994 1.00 87.44 103 PHE A N 1
ATOM 839 C CA . PHE A 1 103 ? 14.453 5.970 -9.751 1.00 87.44 103 PHE A CA 1
ATOM 840 C C . PHE A 1 103 ? 14.590 4.600 -10.411 1.00 87.44 103 PHE A C 1
ATOM 842 O O . PHE A 1 103 ? 13.748 3.720 -10.228 1.00 87.44 103 PHE A O 1
ATOM 849 N N . PHE A 1 104 ? 15.644 4.451 -11.207 1.00 86.00 104 PHE A N 1
ATOM 850 C CA . PHE A 1 104 ? 15.985 3.254 -11.958 1.00 86.00 104 PHE A CA 1
ATOM 851 C C . PHE A 1 104 ? 17.239 2.663 -11.318 1.00 86.00 104 PHE A C 1
ATOM 853 O O . PHE A 1 104 ? 18.348 3.036 -11.726 1.00 86.00 104 PHE A O 1
ATOM 860 N N . PRO A 1 105 ? 17.090 1.750 -10.335 1.00 80.88 105 PRO A N 1
ATOM 861 C CA . PRO A 1 105 ? 18.212 1.125 -9.658 1.00 80.88 105 PRO A CA 1
ATOM 862 C C . PRO A 1 105 ? 19.239 0.611 -10.661 1.00 80.88 105 PRO A C 1
ATOM 864 O O . PRO A 1 105 ? 20.367 1.045 -10.642 1.00 80.88 105 PRO A O 1
ATOM 867 N N . ARG A 1 106 ? 18.872 -0.156 -11.691 1.00 79.00 106 ARG A N 1
ATOM 868 C CA . ARG A 1 106 ? 19.859 -0.696 -12.658 1.00 79.00 106 ARG A CA 1
ATOM 869 C C . ARG A 1 106 ? 20.818 0.325 -13.298 1.00 79.00 106 ARG A C 1
ATOM 871 O O . ARG A 1 106 ? 21.884 -0.074 -13.755 1.00 79.00 106 ARG A O 1
ATOM 878 N N . HIS A 1 107 ? 20.454 1.604 -13.350 1.00 81.81 107 HIS A N 1
ATOM 879 C CA . HIS A 1 107 ? 21.255 2.665 -13.960 1.00 81.81 107 HIS A CA 1
ATOM 880 C C . HIS A 1 107 ? 21.832 3.669 -12.955 1.00 81.81 107 HIS A C 1
ATOM 882 O O . HIS A 1 107 ? 22.4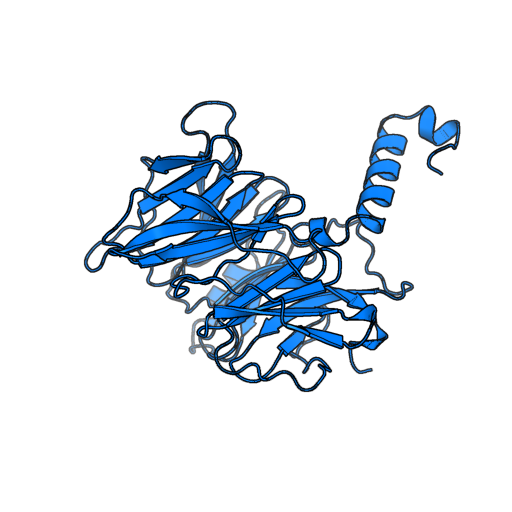55 4.637 -13.380 1.00 81.81 107 HIS A O 1
ATOM 888 N N . ASN A 1 108 ? 21.597 3.477 -11.653 1.00 82.56 108 ASN A N 1
ATOM 889 C CA . ASN A 1 108 ? 21.828 4.484 -10.612 1.00 82.56 108 ASN A CA 1
ATOM 890 C C . ASN A 1 108 ? 21.306 5.878 -11.006 1.00 82.56 108 ASN A C 1
ATOM 892 O O . ASN A 1 108 ? 21.975 6.894 -10.826 1.00 82.56 108 ASN A O 1
ATOM 896 N N . ALA A 1 109 ? 20.133 5.926 -11.640 1.00 85.69 109 ALA A N 1
ATOM 897 C CA . ALA A 1 109 ? 19.644 7.135 -12.284 1.00 85.69 109 ALA A CA 1
ATOM 898 C C . ALA A 1 109 ? 18.246 7.482 -11.794 1.00 85.69 109 ALA A C 1
ATOM 900 O O . ALA A 1 109 ? 17.367 6.625 -11.713 1.00 85.69 109 ALA A O 1
ATOM 901 N N . CYS A 1 110 ? 18.028 8.762 -11.511 1.00 86.50 110 CYS A N 1
ATOM 902 C CA . CYS A 1 110 ? 16.712 9.296 -11.214 1.00 86.50 110 CYS A CA 1
ATOM 903 C C . CYS A 1 110 ? 16.279 10.228 -12.340 1.00 86.50 110 CYS A C 1
ATOM 905 O O . CYS A 1 110 ? 17.011 11.142 -12.723 1.00 86.50 110 CYS A O 1
ATOM 907 N N . TYR A 1 111 ? 15.079 10.000 -12.862 1.00 85.38 111 TYR A N 1
ATOM 908 C CA . TYR A 1 111 ? 14.478 10.857 -13.869 1.00 85.38 111 TYR A CA 1
ATOM 909 C C . TYR A 1 111 ? 13.189 11.447 -13.327 1.00 85.38 111 TYR A C 1
ATOM 911 O O . TYR A 1 111 ? 12.316 10.745 -12.813 1.00 85.38 111 TYR A O 1
ATOM 919 N N . LYS A 1 112 ? 13.038 12.755 -13.521 1.00 83.94 112 LYS A N 1
ATOM 920 C CA . LYS A 1 112 ? 11.745 13.407 -13.368 1.00 83.94 112 LYS A CA 1
ATOM 921 C C . LYS A 1 112 ? 10.824 12.909 -14.477 1.00 83.94 112 LYS A C 1
ATOM 923 O O . LYS A 1 112 ? 11.152 13.038 -15.658 1.00 83.94 112 LYS A O 1
ATOM 928 N N . ILE A 1 113 ? 9.670 12.361 -14.114 1.00 79.88 113 ILE A N 1
ATOM 929 C CA . ILE A 1 113 ? 8.637 12.036 -15.093 1.00 79.88 113 ILE A CA 1
ATOM 930 C C . ILE A 1 113 ? 7.923 13.344 -15.442 1.00 79.88 113 ILE A C 1
ATOM 932 O O . ILE A 1 113 ? 7.252 13.959 -14.609 1.00 79.88 113 ILE A O 1
ATOM 936 N N . TYR A 1 114 ? 8.142 13.817 -16.670 1.00 61.66 114 TYR A N 1
ATOM 937 C CA . TYR A 1 114 ? 7.493 15.018 -17.187 1.00 61.66 114 TYR A CA 1
ATOM 938 C C . TYR A 1 114 ? 5.987 14.797 -17.304 1.00 61.66 114 TYR A C 1
ATOM 940 O O . TYR A 1 114 ? 5.548 13.725 -17.700 1.00 61.66 114 TYR A O 1
ATOM 948 N N . GLY A 1 115 ? 5.213 15.831 -16.964 1.00 60.31 115 GLY A N 1
ATOM 949 C CA . GLY A 1 115 ? 3.753 15.755 -16.906 1.00 60.31 115 GLY A CA 1
ATOM 950 C C . GLY A 1 115 ? 3.188 15.522 -15.507 1.00 60.31 115 GLY A C 1
ATOM 951 O O . GLY A 1 115 ? 2.058 15.058 -15.428 1.00 60.31 115 GLY A O 1
ATOM 952 N N . GLY A 1 116 ? 3.953 15.833 -14.444 1.00 60.75 116 GLY A N 1
ATOM 953 C CA . GLY A 1 116 ? 3.545 15.718 -13.034 1.00 60.75 116 GLY A CA 1
ATOM 954 C C . GLY A 1 116 ? 2.082 16.091 -12.804 1.00 60.75 116 GLY A C 1
ATOM 955 O O . GLY A 1 116 ? 1.569 16.997 -13.463 1.00 60.75 116 GLY A O 1
ATOM 956 N N . SER A 1 117 ? 1.412 15.350 -11.916 1.00 63.38 117 SER A N 1
ATOM 957 C CA . SER A 1 117 ? -0.038 15.464 -11.742 1.00 63.38 117 SER A CA 1
ATOM 958 C C . SER A 1 117 ? -0.435 16.937 -11.585 1.00 63.38 117 SER A C 1
ATOM 960 O O . SER A 1 117 ? 0.196 17.668 -10.818 1.00 63.38 117 SER A O 1
ATOM 962 N N . PRO A 1 118 ? -1.461 17.422 -12.297 1.00 63.41 118 PRO A N 1
ATOM 963 C CA . PRO A 1 118 ? -1.879 18.811 -12.164 1.00 63.41 118 PRO A CA 1
ATOM 964 C C . PRO A 1 118 ? -2.437 19.124 -10.767 1.00 63.41 118 PRO A C 1
ATOM 966 O O . PRO A 1 118 ? -2.562 20.297 -10.402 1.00 63.41 118 PRO A O 1
ATOM 969 N N . HIS A 1 119 ? -2.708 18.114 -9.935 1.00 71.81 119 HIS A N 1
ATOM 970 C CA . HIS A 1 119 ? -3.495 18.261 -8.716 1.00 71.81 119 HIS A CA 1
ATOM 971 C C . HIS A 1 119 ? -2.692 18.054 -7.431 1.00 71.81 119 HIS A C 1
ATOM 973 O O . HIS A 1 119 ? -1.675 17.361 -7.391 1.00 71.81 119 HIS A O 1
ATOM 979 N N . LYS A 1 120 ? -3.139 18.718 -6.357 1.00 67.75 120 LYS A N 1
ATOM 980 C CA . LYS A 1 120 ? -2.555 18.546 -5.024 1.00 67.75 120 LYS A CA 1
ATOM 981 C C . LYS A 1 120 ? -2.931 17.152 -4.525 1.00 67.75 120 LYS A C 1
ATOM 983 O O . LYS A 1 120 ? -4.107 16.803 -4.453 1.00 67.75 120 LYS A O 1
ATOM 988 N N . VAL A 1 121 ? -1.922 16.366 -4.185 1.00 65.19 121 VAL A N 1
ATOM 989 C CA . VAL A 1 121 ? -2.102 15.027 -3.620 1.00 65.19 121 VAL A CA 1
ATOM 990 C C . VAL A 1 121 ? -2.640 15.174 -2.205 1.00 65.19 121 VAL A C 1
ATOM 992 O O . VAL A 1 121 ? -2.103 15.963 -1.427 1.00 65.19 121 VAL A O 1
ATOM 995 N N . VAL A 1 122 ? -3.707 14.447 -1.881 1.00 61.44 122 VAL A N 1
ATOM 996 C CA . VAL A 1 122 ? -4.324 14.475 -0.542 1.00 61.44 122 VAL A CA 1
ATOM 997 C C . VAL A 1 122 ? -4.218 13.117 0.155 1.00 61.44 122 VAL A C 1
ATOM 999 O O . VAL A 1 122 ? -4.490 13.031 1.344 1.00 61.44 122 VAL A O 1
ATOM 1002 N N . SER A 1 123 ? -3.763 12.066 -0.543 1.00 57.59 123 SER A N 1
ATOM 1003 C CA . SER A 1 123 ? -3.631 10.721 0.024 1.00 57.59 123 SER A CA 1
ATOM 1004 C C . SER A 1 123 ? -2.383 9.949 -0.433 1.00 57.59 123 SER A C 1
ATOM 1006 O O . SER A 1 123 ? -1.833 10.183 -1.510 1.00 57.59 123 SER A O 1
ATOM 1008 N N . ALA A 1 124 ? -1.966 9.021 0.436 1.00 57.94 124 ALA A N 1
ATOM 1009 C CA . ALA A 1 124 ? -0.666 8.359 0.551 1.00 57.94 124 ALA A CA 1
ATOM 1010 C C . ALA A 1 124 ? -0.447 7.114 -0.333 1.00 57.94 124 ALA A C 1
ATOM 1012 O O . ALA A 1 124 ? 0.675 6.620 -0.409 1.00 57.94 124 ALA A O 1
ATOM 1013 N N . ALA A 1 125 ? -1.429 6.653 -1.116 1.00 69.75 125 ALA A N 1
ATOM 1014 C CA . ALA A 1 125 ? -1.223 5.470 -1.958 1.00 69.75 125 ALA A CA 1
ATOM 1015 C C . ALA A 1 125 ? -0.997 5.790 -3.445 1.00 69.75 125 ALA A C 1
ATOM 1017 O O . ALA A 1 125 ? -1.762 6.513 -4.093 1.00 69.75 125 ALA A O 1
ATOM 1018 N N . MET A 1 126 ? 0.059 5.191 -3.988 1.00 85.38 126 MET A N 1
ATOM 1019 C CA . MET A 1 126 ? 0.210 4.929 -5.412 1.00 85.38 126 MET A CA 1
ATOM 1020 C C . MET A 1 126 ? 0.315 3.421 -5.578 1.00 85.38 126 MET A C 1
ATOM 1022 O O . MET A 1 126 ? 1.089 2.789 -4.865 1.00 85.38 126 MET A O 1
ATOM 1026 N N . PHE A 1 127 ? -0.440 2.848 -6.504 1.00 85.12 127 PHE A N 1
ATOM 1027 C CA . PHE A 1 127 ? -0.418 1.406 -6.738 1.00 85.12 127 PHE A CA 1
ATOM 1028 C C . PHE A 1 127 ? -0.338 1.129 -8.237 1.00 85.12 127 PHE A C 1
ATOM 1030 O O . PHE A 1 127 ? -1.066 1.745 -9.025 1.00 85.12 127 PHE A O 1
ATOM 1037 N N . PRO A 1 128 ? 0.557 0.227 -8.655 1.00 85.69 128 PRO A N 1
ATOM 1038 C CA . PRO A 1 128 ? 0.582 -0.237 -10.026 1.00 85.69 128 PRO A CA 1
ATOM 1039 C C . PRO A 1 128 ? -0.544 -1.249 -10.268 1.00 85.69 128 PRO A C 1
ATOM 1041 O O . PRO A 1 128 ? -0.723 -2.197 -9.503 1.00 85.69 128 PRO A O 1
ATOM 1044 N N . VAL A 1 129 ? -1.283 -1.082 -11.364 1.00 83.81 129 VAL A N 1
ATOM 1045 C CA . VAL A 1 129 ? -2.223 -2.085 -11.879 1.00 83.81 129 VAL A CA 1
ATOM 1046 C C . VAL A 1 129 ? -1.991 -2.227 -13.379 1.00 83.81 129 VAL A C 1
ATOM 1048 O O . VAL A 1 129 ? -2.200 -1.296 -14.155 1.00 83.81 129 VAL A O 1
ATOM 1051 N N . GLY A 1 130 ? -1.536 -3.407 -13.806 1.00 83.25 130 GLY A N 1
ATOM 1052 C CA . GLY A 1 130 ? -1.105 -3.602 -15.190 1.00 83.25 130 GLY A CA 1
ATOM 1053 C C . GLY A 1 130 ? 0.100 -2.715 -15.507 1.00 83.25 130 GLY A C 1
ATOM 1054 O O . GLY A 1 130 ? 1.095 -2.786 -14.803 1.00 83.25 130 GLY A O 1
ATOM 1055 N N . ASN A 1 131 ? 0.001 -1.881 -16.544 1.00 85.12 131 ASN A N 1
ATOM 1056 C CA . ASN A 1 131 ? 1.060 -0.939 -16.940 1.00 85.12 131 ASN A CA 1
ATOM 1057 C C . ASN A 1 131 ? 0.749 0.507 -16.526 1.00 85.12 131 ASN A C 1
ATOM 1059 O O . ASN A 1 131 ? 1.303 1.454 -17.087 1.00 85.12 131 ASN A O 1
ATOM 1063 N N . GLU A 1 132 ? -0.183 0.692 -15.597 1.00 88.38 132 GLU A N 1
ATOM 1064 C CA . GLU A 1 132 ? -0.607 2.005 -15.137 1.00 88.38 132 GLU A CA 1
ATOM 1065 C C . GLU A 1 132 ? -0.332 2.167 -13.646 1.00 88.38 132 GLU A C 1
ATOM 1067 O O . GLU A 1 132 ? -0.599 1.275 -12.841 1.00 88.38 132 GLU A O 1
ATOM 1072 N N . LEU A 1 133 ? 0.189 3.334 -13.280 1.00 88.94 133 LEU A N 1
ATOM 1073 C CA . LEU A 1 133 ? 0.271 3.779 -11.900 1.00 88.94 133 LEU A CA 1
ATOM 1074 C C . LEU A 1 133 ? -0.980 4.584 -11.589 1.00 88.94 133 LEU A C 1
ATOM 1076 O O . LEU A 1 133 ? -1.243 5.591 -12.242 1.00 88.94 133 LEU A O 1
ATOM 1080 N N . TYR A 1 134 ? -1.731 4.158 -10.589 1.00 90.00 134 TYR A N 1
ATOM 1081 C CA . TYR A 1 134 ? -2.953 4.830 -10.186 1.00 90.00 134 TYR A CA 1
ATOM 1082 C C . TYR A 1 134 ? -2.762 5.561 -8.866 1.00 90.00 134 TYR A C 1
ATOM 1084 O O . TYR A 1 134 ? -1.964 5.159 -8.013 1.00 90.00 134 TYR A O 1
ATOM 1092 N N . SER A 1 135 ? -3.510 6.645 -8.692 1.00 89.31 135 SER A N 1
ATOM 1093 C CA . SER A 1 135 ? -3.513 7.403 -7.449 1.00 89.31 135 SER A CA 1
ATOM 1094 C C . SER A 1 135 ? -4.850 8.100 -7.221 1.00 89.31 135 SER A C 1
ATOM 1096 O O . SER A 1 135 ? -5.596 8.379 -8.161 1.00 89.31 135 SER A O 1
ATOM 1098 N N . VAL A 1 136 ? -5.137 8.379 -5.951 1.00 89.31 136 VAL A N 1
ATOM 1099 C CA . VAL A 1 136 ? -6.298 9.158 -5.519 1.00 89.31 136 VAL A CA 1
ATOM 1100 C C . VAL A 1 136 ? -5.830 10.560 -5.156 1.00 89.31 136 VAL A C 1
ATOM 1102 O O . VAL A 1 136 ? -4.935 10.740 -4.327 1.00 89.31 136 VAL A O 1
ATOM 1105 N N . TYR A 1 137 ? -6.459 11.568 -5.747 1.00 86.19 137 TYR A N 1
ATOM 1106 C CA . TYR A 1 137 ? -6.159 12.972 -5.485 1.00 86.19 137 TYR A CA 1
ATOM 1107 C C . TYR A 1 137 ? -7.434 13.748 -5.177 1.00 86.19 137 TYR A C 1
ATOM 1109 O O . TYR A 1 137 ? -8.546 13.276 -5.410 1.00 86.19 137 TYR A O 1
ATOM 1117 N N . ARG A 1 138 ? -7.269 14.959 -4.640 1.00 84.69 138 ARG A N 1
ATOM 1118 C CA . ARG A 1 138 ? -8.376 15.903 -4.486 1.00 84.69 138 ARG A CA 1
ATOM 1119 C C . ARG A 1 138 ? -8.299 16.910 -5.622 1.00 84.69 138 ARG A C 1
ATOM 1121 O O . ARG A 1 138 ? -7.330 17.666 -5.715 1.00 84.69 138 ARG A O 1
ATOM 1128 N N . GLY A 1 139 ? -9.281 16.848 -6.510 1.00 74.88 139 GLY A N 1
ATOM 1129 C CA . GLY A 1 139 ? -9.409 17.741 -7.650 1.00 74.88 139 GLY A CA 1
ATOM 1130 C C . GLY A 1 139 ? -9.954 19.111 -7.256 1.00 74.88 139 GLY A C 1
ATOM 1131 O O . GLY A 1 139 ? -10.154 19.433 -6.077 1.00 74.88 139 GLY A O 1
ATOM 1132 N N . ASP A 1 140 ? -10.219 19.921 -8.275 1.00 71.25 140 ASP A N 1
ATOM 1133 C CA . ASP A 1 140 ? -10.835 21.230 -8.098 1.00 71.25 140 ASP A CA 1
ATOM 1134 C C . ASP A 1 140 ? -12.285 21.067 -7.601 1.00 71.25 140 ASP A C 1
ATOM 1136 O O . ASP A 1 140 ? -13.020 20.174 -8.025 1.00 71.25 140 ASP A O 1
ATOM 1140 N N . GLY A 1 141 ? -12.707 21.909 -6.652 1.00 72.75 141 GLY A N 1
ATOM 1141 C CA . GLY A 1 141 ? -14.045 21.814 -6.050 1.00 72.75 141 GLY A CA 1
ATOM 1142 C C . GLY A 1 141 ? -14.189 20.751 -4.952 1.00 72.75 141 GLY A C 1
ATOM 1143 O O . GLY A 1 141 ? -15.301 20.300 -4.687 1.00 72.75 141 GLY A O 1
ATOM 1144 N N . ASN A 1 142 ? -13.084 20.363 -4.302 1.00 75.75 142 ASN A N 1
ATOM 1145 C CA . ASN A 1 142 ? -13.038 19.445 -3.154 1.00 75.75 142 ASN A CA 1
ATOM 1146 C C . ASN A 1 142 ? -13.472 17.994 -3.428 1.00 75.75 142 ASN A C 1
ATOM 1148 O O . ASN A 1 142 ? -13.499 17.204 -2.484 1.00 75.75 142 ASN A O 1
ATOM 1152 N N . ALA A 1 143 ? -13.764 17.623 -4.676 1.00 84.19 143 ALA A N 1
ATOM 1153 C CA . ALA A 1 143 ? -14.070 16.245 -5.042 1.00 84.19 143 ALA A CA 1
ATOM 1154 C C . ALA A 1 143 ? -12.796 15.391 -5.091 1.00 84.19 143 ALA A C 1
ATOM 1156 O O . ALA A 1 143 ? -11.744 15.859 -5.528 1.00 84.19 143 ALA A O 1
ATOM 1157 N N . TYR A 1 144 ? -12.898 14.133 -4.667 1.00 89.62 144 TYR A N 1
ATOM 1158 C CA . TYR A 1 144 ? -11.819 13.173 -4.853 1.00 89.62 144 TYR A CA 1
ATOM 1159 C C . TYR A 1 144 ? -11.969 12.439 -6.179 1.00 89.62 144 TYR A C 1
ATOM 1161 O O . TYR A 1 144 ? -13.069 12.085 -6.606 1.00 89.62 144 TYR A O 1
ATOM 1169 N N . GLU A 1 145 ? -10.843 12.224 -6.839 1.00 90.62 145 GLU A N 1
ATOM 1170 C CA . GLU A 1 145 ? -10.775 11.682 -8.186 1.00 90.62 145 GLU A CA 1
ATOM 1171 C C . GLU A 1 145 ? -9.655 10.641 -8.273 1.00 90.62 145 GLU A C 1
ATOM 1173 O O . GLU A 1 145 ? -8.712 10.639 -7.476 1.00 90.62 145 GLU A O 1
ATOM 1178 N N . VAL A 1 146 ? -9.789 9.736 -9.239 1.00 91.69 146 VAL A N 1
ATOM 1179 C CA . VAL A 1 146 ? -8.788 8.715 -9.556 1.00 91.69 146 VAL A CA 1
ATOM 1180 C C . VAL A 1 146 ? -8.088 9.135 -10.839 1.00 91.69 146 VAL A C 1
ATOM 1182 O O . VAL A 1 146 ? -8.749 9.408 -11.842 1.00 91.69 146 VAL A O 1
ATOM 1185 N N . GLU A 1 147 ? -6.761 9.170 -10.821 1.00 91.19 147 GLU A N 1
ATOM 1186 C CA . GLU A 1 147 ? -5.921 9.387 -12.003 1.00 91.19 147 GLU A CA 1
ATOM 1187 C C . GLU A 1 147 ? -5.045 8.165 -12.274 1.00 91.19 147 GLU A C 1
ATOM 1189 O O . GLU A 1 147 ? -4.696 7.421 -11.354 1.00 91.19 147 GLU A O 1
ATOM 1194 N N . SER A 1 148 ? -4.671 7.984 -13.539 1.00 91.19 148 SER A N 1
ATOM 1195 C CA . SER A 1 148 ? -3.688 6.996 -13.973 1.00 91.19 148 SER A CA 1
ATOM 1196 C C . SER A 1 148 ? -2.551 7.642 -14.753 1.00 91.19 148 SER A C 1
ATOM 1198 O O . SER A 1 148 ? -2.730 8.648 -15.445 1.00 91.19 148 SER A O 1
ATOM 1200 N N . LEU A 1 149 ? -1.378 7.028 -14.659 1.00 88.50 149 LEU A N 1
ATOM 1201 C CA . LEU A 1 149 ? -0.208 7.310 -15.471 1.00 88.50 149 LEU A CA 1
ATOM 1202 C C . LEU A 1 149 ? 0.227 6.022 -16.164 1.00 88.50 149 LEU A C 1
ATOM 1204 O O . LEU A 1 149 ? 0.623 5.064 -15.505 1.00 88.50 149 LEU A O 1
ATOM 1208 N N . ASN A 1 150 ? 0.214 6.015 -17.495 1.00 88.00 150 ASN A N 1
ATOM 1209 C CA . ASN A 1 150 ? 0.748 4.897 -18.266 1.00 88.00 150 ASN A CA 1
ATOM 1210 C C . ASN A 1 150 ? 2.283 4.883 -18.194 1.00 88.00 150 ASN A C 1
ATOM 1212 O O . ASN A 1 150 ? 2.944 5.815 -18.657 1.00 88.00 150 ASN A O 1
ATOM 1216 N N . LEU A 1 151 ? 2.845 3.812 -17.637 1.00 81.62 151 LEU A N 1
ATOM 1217 C CA . LEU A 1 151 ? 4.279 3.666 -17.391 1.00 81.62 151 LEU A CA 1
ATOM 1218 C C . LEU A 1 151 ? 5.070 3.267 -18.648 1.00 81.62 151 LEU A C 1
ATOM 1220 O O . LEU A 1 151 ? 6.271 3.525 -18.714 1.00 81.62 151 LEU A O 1
ATOM 1224 N N . ASN A 1 152 ? 4.400 2.745 -19.683 1.00 79.81 152 ASN A N 1
ATOM 1225 C CA . ASN A 1 152 ? 5.016 2.445 -20.983 1.00 79.81 152 ASN A CA 1
ATOM 1226 C C . ASN A 1 152 ? 5.212 3.697 -21.848 1.00 79.81 152 ASN A C 1
ATOM 1228 O O . ASN A 1 152 ? 5.948 3.667 -22.834 1.00 79.81 152 ASN A O 1
ATOM 1232 N N . ALA A 1 153 ? 4.556 4.810 -21.508 1.00 71.00 153 ALA A N 1
ATOM 1233 C CA . ALA A 1 153 ? 4.740 6.086 -22.187 1.00 71.00 153 ALA A CA 1
ATOM 1234 C C . ALA A 1 153 ? 6.062 6.729 -21.729 1.00 71.00 153 ALA A C 1
ATOM 1236 O O . ALA A 1 153 ? 6.086 7.712 -20.982 1.00 71.00 153 ALA A O 1
ATOM 1237 N N . HIS A 1 154 ? 7.184 6.131 -22.140 1.00 55.44 154 HIS A N 1
ATOM 1238 C CA . HIS A 1 154 ? 8.531 6.532 -21.748 1.00 55.44 154 HIS A CA 1
ATOM 1239 C C . HIS A 1 154 ? 8.732 8.051 -21.908 1.00 55.44 154 HIS A C 1
ATOM 1241 O O . HIS A 1 154 ? 8.677 8.595 -23.008 1.00 55.44 154 HIS A O 1
ATOM 1247 N N . ARG A 1 155 ? 8.983 8.732 -20.780 1.00 60.22 155 ARG A N 1
ATOM 1248 C CA . ARG A 1 155 ? 9.327 10.167 -20.653 1.00 60.22 155 ARG A CA 1
ATOM 1249 C C . ARG A 1 155 ? 8.246 11.193 -21.032 1.00 60.22 155 ARG A C 1
ATOM 1251 O O . ARG A 1 155 ? 8.489 12.381 -20.834 1.00 60.22 155 ARG A O 1
ATOM 1258 N N . GLN A 1 156 ? 7.073 10.772 -21.506 1.00 67.88 156 GLN A N 1
ATOM 1259 C CA . GLN A 1 156 ? 5.950 11.665 -21.849 1.00 67.88 156 GLN A CA 1
ATOM 1260 C C . GLN A 1 156 ? 4.615 11.236 -21.224 1.00 67.88 156 GLN A C 1
ATOM 1262 O O . GLN A 1 156 ? 3.557 11.711 -21.636 1.00 67.88 156 GLN A O 1
ATOM 1267 N N . GLY A 1 157 ? 4.648 10.326 -20.247 1.00 71.56 157 GLY A N 1
ATOM 1268 C CA . GLY A 1 157 ? 3.452 9.884 -19.543 1.00 71.56 157 GLY A CA 1
ATOM 1269 C C . GLY A 1 157 ? 2.678 11.074 -18.976 1.00 71.56 157 GLY A C 1
ATOM 1270 O O . GLY A 1 157 ? 3.182 11.826 -18.145 1.00 71.56 157 GLY A O 1
ATOM 1271 N N . LYS A 1 158 ? 1.443 11.247 -19.443 1.00 82.31 158 LYS A N 1
ATOM 1272 C CA . LYS A 1 158 ? 0.525 12.264 -18.940 1.00 82.31 158 LYS A CA 1
ATOM 1273 C C . LYS A 1 158 ? -0.445 11.600 -17.976 1.00 82.31 158 LYS A C 1
ATOM 1275 O O . LYS A 1 158 ? -1.055 10.592 -18.329 1.00 82.31 158 LYS A O 1
ATOM 1280 N N . TRP A 1 159 ? -0.604 12.186 -16.793 1.00 86.12 159 TRP A N 1
ATOM 1281 C CA . TRP A 1 159 ? -1.678 11.790 -15.890 1.00 86.12 159 TRP A CA 1
ATOM 1282 C C . TRP A 1 159 ? -3.031 12.038 -16.556 1.00 86.12 159 TRP A C 1
ATOM 1284 O O . TRP A 1 159 ? -3.274 13.108 -17.126 1.00 86.12 159 TRP A O 1
ATOM 1294 N N . SER A 1 160 ? -3.900 11.038 -16.504 1.00 89.12 160 SER A N 1
ATOM 1295 C CA . SER A 1 160 ? -5.251 11.108 -17.045 1.00 89.12 160 SER A CA 1
ATOM 1296 C C . SER A 1 160 ? -6.265 10.826 -15.951 1.00 89.12 160 SER A C 1
ATOM 1298 O O . SER A 1 160 ? -6.080 9.913 -15.150 1.00 89.12 160 SER A O 1
ATOM 1300 N N . GLN A 1 161 ? -7.331 11.623 -15.903 1.00 90.81 161 GLN A N 1
ATOM 1301 C CA . GLN A 1 161 ? -8.441 11.363 -14.998 1.00 90.81 161 GLN A CA 1
ATOM 1302 C C . GLN A 1 161 ? -9.187 10.107 -15.464 1.00 90.81 161 GLN A C 1
ATOM 1304 O O . GLN A 1 161 ? -9.614 10.015 -16.615 1.00 90.81 161 GLN A O 1
ATOM 1309 N N . VAL A 1 162 ? -9.359 9.158 -14.549 1.00 92.75 162 VAL A N 1
ATOM 1310 C CA . VAL A 1 162 ? -10.034 7.876 -14.785 1.00 92.75 162 VAL A CA 1
ATOM 1311 C C . VAL A 1 162 ? -11.484 7.938 -14.321 1.00 92.75 162 VAL A C 1
ATOM 1313 O O . VAL A 1 162 ? -12.369 7.421 -14.998 1.00 92.75 162 VAL A O 1
ATOM 1316 N N . GLY A 1 163 ? -11.741 8.592 -13.186 1.00 92.62 163 GLY A N 1
ATOM 1317 C CA . GLY A 1 163 ? -13.088 8.739 -12.646 1.00 92.62 163 GLY A CA 1
ATOM 1318 C C . GLY A 1 163 ? -13.143 9.553 -11.360 1.00 92.62 163 GLY A C 1
ATOM 1319 O O . GLY A 1 163 ? -12.158 10.169 -10.946 1.00 92.62 163 GLY A O 1
ATOM 1320 N N . LYS A 1 164 ? -14.329 9.582 -10.750 1.00 91.94 164 LYS A N 1
ATOM 1321 C CA . LYS A 1 164 ? -14.633 10.366 -9.548 1.00 91.94 164 LYS A CA 1
ATOM 1322 C C . LYS A 1 164 ? -15.096 9.450 -8.425 1.00 91.94 164 LYS A C 1
ATOM 1324 O O . LYS A 1 164 ? -15.807 8.481 -8.680 1.00 91.94 164 LYS A O 1
ATOM 1329 N N . LEU A 1 165 ? -14.721 9.801 -7.202 1.00 91.94 165 LEU A N 1
ATOM 1330 C CA . LEU A 1 165 ? -15.224 9.183 -5.981 1.00 91.94 165 LEU A CA 1
ATOM 1331 C C . LEU A 1 165 ? -16.457 9.967 -5.490 1.00 91.94 165 LEU A C 1
ATOM 1333 O O . LEU A 1 165 ? -16.597 11.169 -5.738 1.00 91.94 165 LEU A O 1
ATOM 1337 N N . PHE A 1 166 ? -17.387 9.281 -4.833 1.00 88.50 166 PHE A N 1
ATOM 1338 C CA . PHE A 1 166 ? -18.638 9.828 -4.312 1.00 88.50 166 PHE A CA 1
ATOM 1339 C C . PHE A 1 166 ? -18.402 10.782 -3.150 1.00 88.50 166 PHE A C 1
ATOM 1341 O O . PHE A 1 166 ? -19.056 11.824 -3.050 1.00 88.50 166 PHE A O 1
ATOM 1348 N N . THR A 1 167 ? -17.478 10.421 -2.270 1.00 82.94 167 THR A N 1
ATOM 1349 C CA . THR A 1 167 ? -17.234 11.136 -1.024 1.00 82.94 167 THR A CA 1
ATOM 1350 C C . THR A 1 167 ? -16.539 12.480 -1.273 1.00 82.94 167 THR A C 1
ATOM 1352 O O . THR A 1 167 ? -15.508 12.529 -1.935 1.00 82.94 167 THR A O 1
ATOM 1355 N N . ARG A 1 168 ? -17.086 13.588 -0.742 1.00 78.38 168 ARG A N 1
ATOM 1356 C CA . ARG A 1 168 ? -16.520 14.954 -0.904 1.00 78.38 168 ARG A CA 1
ATOM 1357 C C . ARG A 1 168 ? -16.106 15.642 0.405 1.00 78.38 168 ARG A C 1
ATOM 1359 O O . ARG A 1 168 ? -15.218 16.492 0.389 1.00 78.38 168 ARG A O 1
ATOM 1366 N N . ASP A 1 169 ? -16.671 15.207 1.534 1.00 84.25 169 ASP A N 1
ATOM 1367 C CA . ASP A 1 169 ? -16.508 15.841 2.855 1.00 84.25 169 ASP A CA 1
ATOM 1368 C C . ASP A 1 169 ? -15.865 14.907 3.893 1.00 84.25 169 ASP A C 1
ATOM 1370 O O . ASP A 1 169 ? -16.188 14.942 5.083 1.00 84.25 169 ASP A O 1
ATOM 1374 N N . MET A 1 170 ? -14.985 14.018 3.438 1.00 89.00 170 MET A N 1
ATOM 1375 C CA . MET A 1 170 ? -14.202 13.137 4.304 1.00 89.00 170 MET A CA 1
ATOM 1376 C C . MET A 1 170 ? -12.727 13.211 3.927 1.00 89.00 170 MET A C 1
ATOM 1378 O O . MET A 1 170 ? -12.359 13.661 2.840 1.00 89.00 170 MET A O 1
ATOM 1382 N N . GLU A 1 171 ? -11.877 12.777 4.841 1.00 89.00 171 GLU A N 1
ATOM 1383 C CA . GLU A 1 171 ? -10.447 12.616 4.628 1.00 89.00 171 GLU A CA 1
ATOM 1384 C C . GLU A 1 171 ? -10.158 11.168 4.245 1.00 89.00 171 GLU A C 1
ATOM 1386 O O . GLU A 1 171 ? -10.792 10.241 4.753 1.00 89.00 171 GLU A O 1
ATOM 1391 N N . VAL A 1 172 ? -9.201 10.952 3.346 1.00 89.88 172 VAL A N 1
ATOM 1392 C CA . VAL A 1 172 ? -8.761 9.593 3.026 1.00 89.88 172 VAL A CA 1
ATOM 1393 C C . VAL A 1 172 ? -7.901 9.080 4.178 1.00 89.88 172 VAL A C 1
ATOM 1395 O O . VAL A 1 172 ? -6.820 9.607 4.421 1.00 89.88 172 VAL A O 1
ATOM 1398 N N . ALA A 1 173 ? -8.364 8.039 4.866 1.00 90.88 173 ALA A N 1
ATOM 1399 C CA . ALA A 1 173 ? -7.614 7.364 5.920 1.00 90.88 173 ALA A CA 1
ATOM 1400 C C . ALA A 1 173 ? -6.537 6.438 5.343 1.00 90.88 173 ALA A C 1
ATOM 1402 O O . ALA A 1 173 ? -5.402 6.431 5.808 1.00 90.88 173 ALA A O 1
ATOM 1403 N N . ASN A 1 174 ? -6.896 5.644 4.332 1.00 91.56 174 ASN A N 1
ATOM 1404 C CA . ASN A 1 174 ? -5.979 4.760 3.618 1.00 91.56 174 ASN A CA 1
ATOM 1405 C C . ASN A 1 174 ? -6.573 4.389 2.249 1.00 91.56 174 ASN A C 1
ATOM 1407 O O . ASN A 1 174 ? -7.777 4.546 2.028 1.00 91.56 174 ASN A O 1
ATOM 1411 N N . VAL A 1 175 ? -5.744 3.875 1.344 1.00 91.94 175 VAL A N 1
ATOM 1412 C CA . VAL A 1 175 ? -6.185 3.309 0.066 1.00 91.94 175 VAL A CA 1
ATOM 1413 C C . VAL A 1 175 ? -5.391 2.040 -0.196 1.00 91.94 175 VAL A C 1
ATOM 1415 O O . VAL A 1 175 ? -4.171 2.031 -0.060 1.00 91.94 175 VAL A O 1
ATOM 1418 N N . THR A 1 176 ? -6.083 0.989 -0.614 1.00 92.19 176 THR A N 1
ATOM 1419 C CA . THR A 1 176 ? -5.479 -0.270 -1.052 1.00 92.19 176 THR A CA 1
ATOM 1420 C C . THR A 1 176 ? -6.090 -0.719 -2.373 1.00 92.19 176 THR A C 1
ATOM 1422 O O . THR A 1 176 ? -7.024 -0.091 -2.881 1.00 92.19 176 THR A O 1
ATOM 1425 N N . ASN A 1 177 ? -5.579 -1.805 -2.942 1.00 90.94 177 ASN A N 1
ATOM 1426 C CA . ASN A 1 177 ? -6.100 -2.375 -4.173 1.00 90.94 177 ASN A CA 1
ATOM 1427 C C . ASN A 1 177 ? -6.269 -3.895 -4.076 1.00 90.94 177 ASN A C 1
ATOM 1429 O O . ASN A 1 177 ? -5.498 -4.589 -3.419 1.00 90.94 177 ASN A O 1
ATOM 1433 N N . ILE A 1 178 ? -7.280 -4.406 -4.779 1.00 89.25 178 ILE A N 1
ATOM 1434 C CA . ILE A 1 178 ? -7.512 -5.837 -4.994 1.00 89.25 178 ILE A CA 1
ATOM 1435 C C . ILE A 1 178 ? -7.817 -6.041 -6.471 1.00 89.25 178 ILE A C 1
ATOM 1437 O O . ILE A 1 178 ? -8.873 -5.637 -6.963 1.00 89.25 178 ILE A O 1
ATOM 1441 N N . GLY A 1 179 ? -6.882 -6.655 -7.196 1.00 85.81 179 GLY A N 1
ATOM 1442 C CA . GLY A 1 179 ? -6.980 -6.776 -8.648 1.00 85.81 179 GLY A CA 1
ATOM 1443 C C . GLY A 1 179 ? -7.164 -5.404 -9.306 1.00 85.81 179 GLY A C 1
ATOM 1444 O O . GLY A 1 179 ? -6.365 -4.495 -9.096 1.00 85.81 179 GLY A O 1
ATOM 1445 N N . SER A 1 180 ? -8.240 -5.245 -10.079 1.00 87.75 180 SER A N 1
ATOM 1446 C CA . SER A 1 180 ? -8.605 -3.996 -10.761 1.00 87.75 180 SER A CA 1
ATOM 1447 C C . SER A 1 180 ? -9.518 -3.079 -9.933 1.00 87.75 180 SER A C 1
ATOM 1449 O O . SER A 1 180 ? -10.276 -2.296 -10.504 1.00 87.75 180 SER A O 1
ATOM 1451 N N . ARG A 1 181 ? -9.539 -3.217 -8.605 1.00 91.00 181 ARG A N 1
ATOM 1452 C CA . ARG A 1 181 ? -10.414 -2.437 -7.721 1.00 91.00 181 ARG A CA 1
ATOM 1453 C C . ARG A 1 181 ? -9.609 -1.683 -6.692 1.00 91.00 181 ARG A C 1
ATOM 1455 O O . ARG A 1 181 ? -8.721 -2.251 -6.061 1.00 91.00 181 ARG A O 1
ATOM 1462 N N . LEU A 1 182 ? -9.962 -0.420 -6.505 1.00 93.00 182 LEU A N 1
ATOM 1463 C CA . LEU A 1 182 ? -9.409 0.428 -5.459 1.00 93.00 182 LEU A CA 1
ATOM 1464 C C . LEU A 1 182 ? -10.365 0.416 -4.291 1.00 93.00 182 LEU A C 1
ATOM 1466 O O . LEU A 1 182 ? -11.569 0.526 -4.498 1.00 93.00 182 LEU A O 1
ATOM 1470 N N . VAL A 1 183 ? -9.839 0.283 -3.084 1.00 94.50 183 VAL A N 1
ATOM 1471 C CA . VAL A 1 183 ? -10.622 0.320 -1.854 1.00 94.50 183 VAL A CA 1
ATOM 1472 C C . VAL A 1 183 ? -10.115 1.496 -1.038 1.00 94.50 183 VAL A C 1
ATOM 1474 O O . VAL A 1 183 ? -8.965 1.517 -0.600 1.00 94.50 183 VAL A O 1
ATOM 1477 N N . VAL A 1 184 ? -10.970 2.500 -0.892 1.00 94.44 184 VAL A N 1
ATOM 1478 C CA . VAL A 1 184 ? -10.688 3.770 -0.232 1.00 94.44 184 VAL A CA 1
ATOM 1479 C C . VAL A 1 184 ? -11.397 3.780 1.112 1.00 94.44 184 VAL A C 1
ATOM 1481 O O . VAL A 1 184 ? -12.610 3.590 1.195 1.00 94.44 184 VAL A O 1
ATOM 1484 N N . PHE A 1 185 ? -10.628 4.018 2.166 1.00 94.50 185 PHE A N 1
ATOM 1485 C CA . PHE A 1 185 ? -11.141 4.160 3.519 1.00 94.50 185 PHE A CA 1
ATOM 1486 C C . PHE A 1 185 ? -11.273 5.638 3.846 1.00 94.50 185 PHE A C 1
ATOM 1488 O O . PHE A 1 185 ? -10.294 6.383 3.791 1.00 94.50 185 PHE A O 1
ATOM 1495 N N . TRP A 1 186 ? -12.476 6.054 4.209 1.00 93.38 186 TRP A N 1
ATOM 1496 C CA . TRP A 1 186 ? -12.809 7.438 4.497 1.00 93.38 186 TRP A CA 1
ATOM 1497 C C . TRP A 1 186 ? -12.991 7.666 5.985 1.00 93.38 186 TRP A C 1
ATOM 1499 O O . TRP A 1 186 ? -13.704 6.921 6.656 1.00 93.38 186 TRP A O 1
ATOM 1509 N N . LYS A 1 187 ? -12.407 8.752 6.482 1.00 92.06 187 LYS A N 1
ATOM 1510 C CA . LYS A 1 187 ? -12.569 9.241 7.846 1.00 92.06 187 LYS A CA 1
ATOM 1511 C C . LYS A 1 187 ? -13.320 10.560 7.829 1.00 92.06 187 LYS A C 1
ATOM 1513 O O . LYS A 1 187 ? -12.918 11.508 7.156 1.00 92.06 187 LYS A O 1
ATOM 1518 N N . LYS A 1 188 ? -14.388 10.647 8.616 1.00 90.69 188 LYS A N 1
ATOM 1519 C CA . LYS A 1 188 ? -15.104 11.901 8.850 1.00 90.69 188 LYS A CA 1
ATOM 1520 C C . LYS A 1 188 ? -14.857 12.377 10.273 1.00 90.69 188 LYS A C 1
ATOM 1522 O O . LYS A 1 188 ? -15.025 11.616 11.225 1.00 90.69 188 LYS A O 1
ATOM 1527 N N . THR A 1 189 ? -14.487 13.643 10.426 1.00 88.50 189 THR A N 1
ATOM 1528 C CA . THR A 1 189 ? -14.301 14.262 11.743 1.00 88.50 189 THR A CA 1
ATOM 1529 C C . THR A 1 189 ? -15.560 14.102 12.594 1.00 88.50 189 THR A C 1
ATOM 1531 O O . THR A 1 189 ? -16.667 14.395 12.141 1.00 88.50 189 THR A O 1
ATOM 1534 N N . GLY A 1 190 ? -15.387 13.616 13.825 1.00 87.75 190 GLY A N 1
ATOM 1535 C CA . GLY A 1 190 ? -16.480 13.374 14.770 1.00 87.75 190 GLY A CA 1
ATOM 1536 C C . GLY A 1 190 ? -17.236 12.055 14.577 1.00 87.75 190 GLY A C 1
ATOM 1537 O O . GLY A 1 190 ? -18.136 11.776 15.363 1.00 87.75 190 GLY A O 1
ATOM 1538 N N . GLN A 1 191 ? -16.890 11.230 13.580 1.00 89.12 191 GLN A N 1
ATOM 1539 C CA . GLN A 1 191 ? -17.462 9.889 13.432 1.00 89.12 191 GLN A 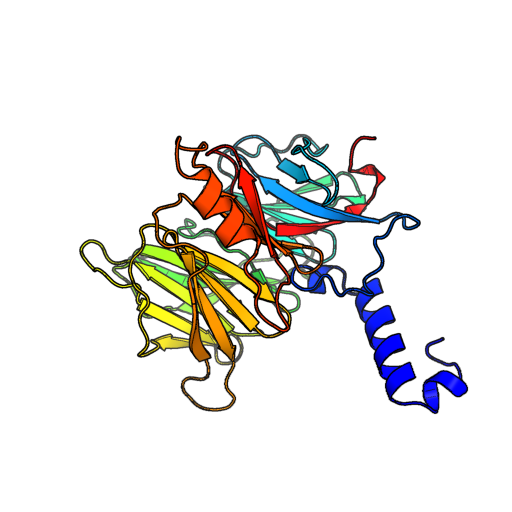CA 1
ATOM 1540 C C . GLN A 1 191 ? -16.572 8.817 14.065 1.00 89.12 191 GLN A C 1
ATOM 1542 O O . GLN A 1 191 ? -15.347 8.884 14.015 1.00 89.12 191 GLN A O 1
ATOM 1547 N N . SER A 1 192 ? -17.217 7.807 14.651 1.00 89.69 192 SER A N 1
ATOM 1548 C CA . SER A 1 192 ? -16.573 6.645 15.272 1.00 89.69 192 SER A CA 1
ATOM 1549 C C . SER A 1 192 ? -16.369 5.477 14.305 1.00 89.69 192 SER A C 1
ATOM 1551 O O . SER A 1 192 ? -15.984 4.394 14.741 1.00 89.69 192 SER A O 1
ATOM 1553 N N . TYR A 1 193 ? -16.591 5.684 13.006 1.00 91.81 193 TYR A N 1
ATOM 1554 C CA . TYR A 1 193 ? -16.432 4.673 11.966 1.00 91.81 193 TYR A CA 1
ATOM 1555 C C . TYR A 1 193 ? -15.724 5.226 10.721 1.00 91.81 193 TYR A C 1
ATOM 1557 O O . TYR A 1 193 ? -15.695 6.436 10.490 1.00 91.81 193 TYR A O 1
ATOM 1565 N N . LEU A 1 194 ? -15.154 4.322 9.926 1.00 94.00 194 LEU A N 1
ATOM 1566 C CA . LEU A 1 194 ? -14.631 4.578 8.593 1.00 94.00 194 LEU A CA 1
ATOM 1567 C C . LEU A 1 194 ? -15.636 4.068 7.564 1.00 94.00 194 LEU A C 1
ATOM 1569 O O . LEU A 1 194 ? -16.094 2.926 7.651 1.00 94.00 194 LEU A O 1
ATOM 1573 N N . SER A 1 195 ? -15.960 4.911 6.586 1.00 94.25 195 SER A N 1
ATOM 1574 C CA . SER A 1 195 ? -16.741 4.480 5.422 1.00 94.25 195 SER A CA 1
ATOM 1575 C C . SER A 1 195 ? -15.806 3.849 4.398 1.00 94.25 195 SER A C 1
ATOM 1577 O O . SER A 1 195 ? -14.665 4.292 4.257 1.00 94.25 195 SER A O 1
ATOM 1579 N N . VAL A 1 196 ? -16.277 2.838 3.672 1.00 94.88 196 VAL A N 1
ATOM 1580 C CA . VAL A 1 196 ? -15.478 2.184 2.633 1.00 94.88 196 VAL A CA 1
ATOM 1581 C C . VAL A 1 196 ? -16.112 2.412 1.278 1.00 94.88 196 VAL A C 1
ATOM 1583 O O . VAL A 1 196 ? -17.297 2.162 1.069 1.00 94.88 196 VAL A O 1
ATOM 1586 N N . GLU A 1 197 ? -15.308 2.898 0.348 1.00 94.62 197 GLU A N 1
ATOM 1587 C CA . GLU A 1 197 ? -15.698 3.109 -1.034 1.00 94.62 197 GLU A CA 1
ATOM 1588 C C . GLU A 1 197 ? -14.810 2.277 -1.942 1.00 94.62 197 GLU A C 1
ATOM 1590 O O . GLU A 1 197 ? -13.603 2.178 -1.726 1.00 94.62 197 GLU A O 1
ATOM 1595 N N . CYS A 1 198 ? -15.402 1.680 -2.966 1.00 94.62 198 CYS A N 1
ATOM 1596 C CA . CYS A 1 198 ? -14.671 0.946 -3.973 1.00 94.62 198 CYS A CA 1
ATOM 1597 C C . CYS A 1 198 ? -14.799 1.631 -5.329 1.00 94.62 198 CYS A C 1
ATOM 1599 O O . CYS A 1 198 ? -15.897 1.993 -5.736 1.00 94.62 198 CYS A O 1
ATOM 1601 N N . PHE A 1 199 ? -13.679 1.764 -6.035 1.00 94.00 199 PHE A N 1
ATOM 1602 C CA . PHE A 1 199 ? -13.645 2.218 -7.419 1.00 94.00 199 PHE A CA 1
ATOM 1603 C C . PHE A 1 199 ? -13.181 1.071 -8.319 1.00 94.00 199 PHE A C 1
ATOM 1605 O O . PHE A 1 199 ? -12.053 0.586 -8.195 1.00 94.00 199 PHE A O 1
ATOM 1612 N N . ASP A 1 200 ? -14.049 0.618 -9.222 1.00 92.50 200 ASP A N 1
ATOM 1613 C CA . ASP A 1 200 ? -13.732 -0.426 -10.197 1.00 92.50 200 ASP A CA 1
ATOM 1614 C C . ASP A 1 200 ? -13.043 0.208 -11.410 1.00 92.50 200 ASP A C 1
ATOM 1616 O O . ASP A 1 200 ? -13.663 0.952 -12.168 1.00 92.50 200 ASP A O 1
ATOM 1620 N N . LEU A 1 201 ? -11.755 -0.085 -11.609 1.00 90.75 201 LEU A N 1
ATOM 1621 C CA . LEU A 1 201 ? -10.948 0.482 -12.695 1.00 90.75 201 LEU A CA 1
ATOM 1622 C C . LEU A 1 201 ? -11.429 0.044 -14.084 1.00 90.75 201 LEU A C 1
ATOM 1624 O O . LEU A 1 201 ? -11.249 0.777 -15.057 1.00 90.75 201 LEU A O 1
ATOM 1628 N N . THR A 1 202 ? -12.052 -1.132 -14.182 1.00 88.94 202 THR A N 1
ATOM 1629 C CA . THR A 1 202 ? -12.545 -1.676 -15.452 1.00 88.94 202 THR A CA 1
ATOM 1630 C C . THR A 1 202 ? -13.826 -0.968 -15.866 1.00 88.94 202 THR A C 1
ATOM 1632 O O . THR A 1 202 ? -13.986 -0.590 -17.025 1.00 88.94 202 THR A O 1
ATOM 1635 N N . ARG A 1 203 ? -14.734 -0.764 -14.906 1.00 90.06 203 ARG A N 1
ATOM 1636 C CA . ARG A 1 203 ? -16.024 -0.095 -15.138 1.00 90.06 203 ARG A CA 1
ATOM 1637 C C . ARG A 1 203 ? -15.929 1.427 -15.055 1.00 90.06 203 ARG A C 1
ATOM 1639 O O . ARG A 1 203 ? -16.782 2.113 -15.602 1.00 90.06 203 ARG A O 1
ATOM 1646 N N . ARG A 1 204 ? -14.881 1.943 -14.406 1.00 93.00 204 ARG A N 1
ATOM 1647 C CA . ARG A 1 204 ? -14.684 3.360 -14.052 1.00 93.00 204 ARG A CA 1
ATOM 1648 C C . ARG A 1 204 ? -15.833 3.918 -13.214 1.00 93.00 204 ARG A C 1
ATOM 1650 O O . ARG A 1 204 ? -16.224 5.075 -13.354 1.00 93.00 204 ARG A O 1
ATOM 1657 N N . GLU A 1 205 ? -16.361 3.073 -12.340 1.00 92.81 205 GLU A N 1
ATOM 1658 C CA . GLU A 1 205 ? -17.495 3.371 -11.475 1.00 92.81 205 GLU A CA 1
ATOM 1659 C C . GLU A 1 205 ? -17.069 3.238 -10.018 1.00 92.81 205 GLU A C 1
ATOM 1661 O O . GLU A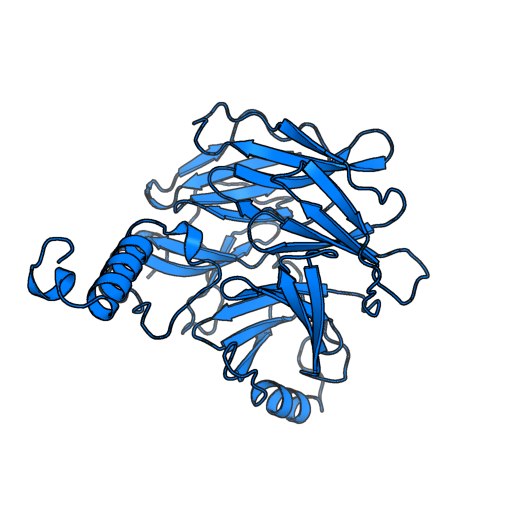 1 205 ? -16.332 2.317 -9.656 1.00 92.81 205 GLU A O 1
ATOM 1666 N N . SER A 1 206 ? -17.560 4.156 -9.190 1.00 94.25 206 SER A N 1
ATOM 1667 C CA . SER A 1 206 ? -17.428 4.062 -7.742 1.00 94.25 206 SER A CA 1
ATOM 1668 C C . SER A 1 206 ? -18.691 3.462 -7.129 1.00 94.25 206 SER A C 1
ATOM 1670 O O . SER A 1 206 ? -19.764 3.552 -7.726 1.00 94.25 206 SER A O 1
ATOM 1672 N N . PHE A 1 207 ? -18.585 2.870 -5.942 1.00 92.88 207 PHE A N 1
ATOM 1673 C CA . PHE A 1 207 ? -19.706 2.429 -5.109 1.00 92.88 207 PHE A CA 1
ATOM 1674 C C . PHE A 1 207 ? -19.306 2.375 -3.634 1.00 92.88 207 PHE A C 1
ATOM 1676 O O . PHE A 1 207 ? -18.189 2.001 -3.282 1.00 92.88 207 PHE A O 1
ATOM 1683 N N . LEU A 1 208 ? -20.233 2.761 -2.757 1.00 93.50 208 LEU A N 1
ATOM 1684 C CA . LEU A 1 208 ? -20.048 2.666 -1.311 1.00 93.50 208 LEU A CA 1
ATOM 1685 C C . LEU A 1 208 ? -20.380 1.252 -0.843 1.00 93.50 208 LEU A C 1
ATOM 1687 O O . LEU A 1 208 ? -21.390 0.678 -1.254 1.00 93.50 208 LEU A O 1
ATOM 1691 N N . LEU A 1 209 ? -19.540 0.708 0.031 1.00 92.44 209 LEU A N 1
ATOM 1692 C CA . LEU A 1 209 ? -19.853 -0.531 0.725 1.00 92.44 209 LEU A CA 1
ATOM 1693 C C . LEU A 1 209 ? -20.794 -0.234 1.901 1.00 92.44 209 LEU A C 1
ATOM 1695 O O . LEU A 1 209 ? -20.658 0.809 2.546 1.00 92.44 209 LEU A O 1
ATOM 1699 N N . PRO A 1 210 ? -21.750 -1.133 2.191 1.00 89.12 210 PRO A N 1
ATOM 1700 C CA . PRO A 1 210 ? -22.612 -0.998 3.364 1.00 89.12 210 PRO A CA 1
ATOM 1701 C C . PRO A 1 210 ? -21.833 -1.196 4.671 1.00 89.12 210 PRO A C 1
ATOM 1703 O O . PRO A 1 210 ? -22.200 -0.637 5.703 1.00 89.12 210 PRO A O 1
ATOM 1706 N N . ASP A 1 211 ? -20.759 -1.982 4.614 1.00 88.06 211 ASP A N 1
ATOM 1707 C CA . ASP A 1 211 ? -19.895 -2.284 5.745 1.00 88.06 211 ASP A CA 1
ATOM 1708 C C . ASP A 1 211 ? -19.061 -1.063 6.158 1.00 88.06 211 ASP A C 1
ATOM 1710 O O . ASP A 1 211 ? -18.544 -0.308 5.329 1.00 88.06 211 ASP A O 1
ATOM 1714 N N . GLN A 1 212 ? -18.894 -0.900 7.468 1.00 89.38 212 GLN A N 1
ATOM 1715 C CA . GLN A 1 212 ? -18.109 0.167 8.082 1.00 89.38 212 GLN A CA 1
ATOM 1716 C C . GLN A 1 212 ? -17.090 -0.439 9.045 1.00 89.38 212 GLN A C 1
ATOM 1718 O O . GLN A 1 212 ? -17.369 -1.434 9.713 1.00 89.38 212 GLN A O 1
ATOM 1723 N N . LEU A 1 213 ? -15.911 0.174 9.142 1.00 91.25 213 LEU A N 1
ATOM 1724 C CA . LEU A 1 213 ? -14.897 -0.213 10.127 1.00 91.25 213 LEU A CA 1
ATOM 1725 C C . LEU A 1 213 ? -14.979 0.741 11.313 1.00 91.25 213 LEU A C 1
ATOM 1727 O O . LEU A 1 213 ? -15.378 1.889 11.154 1.00 91.25 213 LEU A O 1
ATOM 1731 N N . CYS A 1 214 ? -14.543 0.328 12.498 1.00 86.81 214 CYS A N 1
ATOM 1732 C CA . CYS A 1 214 ? -14.384 1.268 13.609 1.00 86.81 214 CYS A CA 1
ATOM 1733 C C . CYS A 1 214 ? -13.368 2.366 13.235 1.00 86.81 214 CYS A C 1
ATOM 1735 O O . CYS A 1 214 ? -12.367 2.092 12.584 1.00 86.81 214 CYS A O 1
ATOM 1737 N N . SER A 1 215 ? -13.572 3.612 13.656 1.00 76.56 215 SER A N 1
ATOM 1738 C CA . SER A 1 215 ? -12.614 4.703 13.444 1.00 76.56 215 SER A CA 1
ATOM 1739 C C . SER A 1 215 ? -11.532 4.642 14.516 1.00 76.56 215 SER A C 1
ATOM 1741 O O . SER A 1 215 ? -11.555 5.396 15.489 1.00 76.56 215 SER A O 1
ATOM 1743 N N . SER A 1 216 ? -10.559 3.750 14.343 1.00 73.06 216 SER A N 1
ATOM 1744 C CA . SER A 1 216 ? -9.255 3.930 14.980 1.00 73.06 216 SER A CA 1
ATOM 1745 C C . SER A 1 216 ? -8.522 5.082 14.287 1.00 73.06 216 SER A C 1
ATOM 1747 O O . SER A 1 216 ? -8.655 5.269 13.079 1.00 73.06 216 SER A O 1
ATOM 1749 N N . SER A 1 217 ? -7.740 5.873 15.024 1.00 68.44 217 SER A N 1
ATOM 1750 C CA . SER A 1 217 ? -7.045 7.052 14.481 1.00 68.44 217 SER A CA 1
ATOM 1751 C C . SER A 1 217 ? -6.066 6.752 13.340 1.00 68.44 217 SER A C 1
ATOM 1753 O O . SER A 1 217 ? -5.722 7.681 12.613 1.00 68.44 217 SER A O 1
ATOM 1755 N N . GLY A 1 218 ? -5.699 5.486 13.132 1.00 84.44 218 GLY A N 1
ATOM 1756 C CA . GLY A 1 218 ? -4.905 5.019 12.004 1.00 84.44 218 GLY A CA 1
ATOM 1757 C C . GLY A 1 218 ? -5.365 3.659 11.488 1.00 84.44 218 GLY A C 1
ATOM 1758 O O . GLY A 1 218 ? -5.922 2.834 12.225 1.00 84.44 218 GLY A O 1
ATOM 1759 N N . LEU A 1 219 ? -5.121 3.474 10.196 1.00 92.06 219 LEU A N 1
ATOM 1760 C CA . LEU A 1 219 ? -5.412 2.289 9.409 1.00 92.06 219 LEU A CA 1
ATOM 1761 C C . LEU A 1 219 ? -4.262 2.119 8.418 1.00 92.06 219 LEU A C 1
ATOM 1763 O O . LEU A 1 219 ? -3.941 3.058 7.687 1.00 92.06 219 LEU A O 1
ATOM 1767 N N . VAL A 1 220 ? -3.677 0.929 8.373 1.00 93.69 220 VAL A N 1
ATOM 1768 C CA . VAL A 1 220 ? -2.713 0.542 7.339 1.00 93.69 220 VAL A CA 1
ATOM 1769 C C . VAL A 1 220 ? -3.245 -0.655 6.574 1.00 93.69 220 VAL A C 1
ATOM 1771 O O . VAL A 1 220 ? -4.098 -1.392 7.074 1.00 93.69 220 VAL A O 1
ATOM 1774 N N . THR A 1 221 ? -2.767 -0.841 5.351 1.00 94.44 221 THR A N 1
ATOM 1775 C CA . THR A 1 221 ? -3.186 -1.960 4.513 1.00 94.44 221 THR A CA 1
ATOM 1776 C C . THR A 1 221 ? -1.983 -2.723 3.985 1.00 94.44 221 THR A C 1
ATOM 1778 O O . THR A 1 221 ? -0.912 -2.152 3.796 1.00 94.44 221 THR A O 1
ATOM 1781 N N . PHE A 1 222 ? -2.166 -4.022 3.773 1.00 92.88 222 PHE A N 1
ATOM 1782 C CA . PHE A 1 222 ? -1.204 -4.893 3.104 1.00 92.88 222 PHE A CA 1
ATOM 1783 C C . PHE A 1 222 ? -1.951 -5.887 2.216 1.00 92.88 222 PHE A C 1
ATOM 1785 O O . PHE A 1 222 ? -3.154 -6.092 2.374 1.00 92.88 222 PHE A O 1
ATOM 1792 N N . THR A 1 223 ? -1.254 -6.504 1.270 1.00 90.31 223 THR A N 1
ATOM 1793 C CA . THR A 1 223 ? -1.842 -7.440 0.305 1.00 90.31 223 THR A CA 1
ATOM 1794 C C . THR A 1 223 ? -1.221 -8.825 0.439 1.00 90.31 223 THR A C 1
ATOM 1796 O O . THR A 1 223 ? -0.075 -8.960 0.862 1.00 90.31 223 THR A O 1
ATOM 1799 N N . HIS A 1 224 ? -1.999 -9.857 0.103 1.00 88.44 224 HIS A N 1
ATOM 1800 C CA . HIS A 1 224 ? -1.561 -11.254 0.044 1.00 88.44 224 HIS A CA 1
ATOM 1801 C C . HIS A 1 224 ? -2.325 -11.977 -1.063 1.00 88.44 224 HIS A C 1
ATOM 1803 O O . HIS A 1 224 ? -3.544 -12.148 -0.969 1.00 88.44 224 HIS A O 1
ATOM 1809 N N . GLY A 1 225 ? -1.626 -12.378 -2.124 1.00 84.00 225 GLY A N 1
ATOM 1810 C CA . GLY A 1 225 ? -2.260 -12.961 -3.308 1.00 84.00 225 GLY A CA 1
ATOM 1811 C C . GLY A 1 225 ? -3.356 -12.050 -3.881 1.00 84.00 225 GLY A C 1
ATOM 1812 O O . GLY A 1 225 ? -3.114 -10.883 -4.182 1.00 84.00 225 GLY A O 1
ATOM 1813 N N . GLU A 1 226 ? -4.577 -12.577 -4.005 1.00 85.12 226 GLU A N 1
ATOM 1814 C CA . GLU A 1 226 ? -5.758 -11.851 -4.507 1.00 85.12 226 GLU A CA 1
ATOM 1815 C C . GLU A 1 226 ? -6.576 -11.156 -3.401 1.00 85.12 226 GLU A C 1
ATOM 1817 O O . GLU A 1 226 ? -7.731 -10.782 -3.611 1.00 85.12 226 GLU A O 1
ATOM 1822 N N . GLN A 1 227 ? -6.013 -11.006 -2.201 1.00 91.94 227 GLN A N 1
ATOM 1823 C CA . GLN A 1 227 ? -6.669 -10.381 -1.055 1.00 91.94 227 GLN A CA 1
ATOM 1824 C C . GLN A 1 227 ? -5.887 -9.161 -0.569 1.00 91.94 227 GLN A C 1
ATOM 1826 O O . GLN A 1 227 ? -4.671 -9.055 -0.745 1.00 91.94 227 GLN A O 1
ATOM 1831 N N . ALA A 1 228 ? -6.598 -8.261 0.103 1.00 94.25 228 ALA A N 1
ATOM 1832 C CA . ALA A 1 228 ? -5.992 -7.209 0.904 1.00 94.25 228 ALA A CA 1
ATOM 1833 C C . ALA A 1 228 ? -6.459 -7.329 2.351 1.00 94.25 228 ALA A C 1
ATOM 1835 O O . ALA A 1 228 ? -7.471 -7.962 2.654 1.00 94.25 228 ALA A O 1
ATOM 1836 N N . PHE A 1 229 ? -5.715 -6.713 3.251 1.00 96.12 229 PHE A N 1
ATOM 1837 C CA . P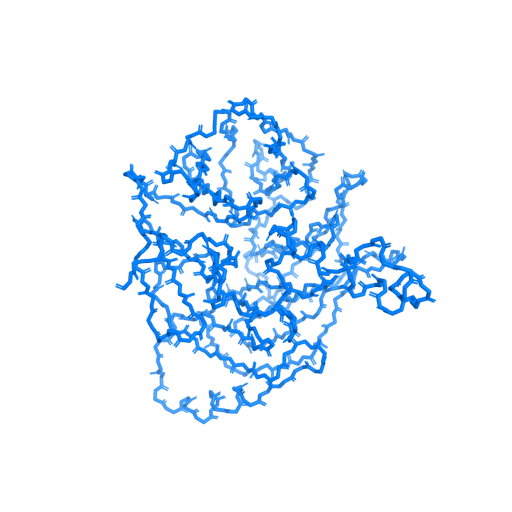HE A 1 229 ? -5.999 -6.699 4.670 1.00 96.12 229 PHE A CA 1
ATOM 1838 C C . PHE A 1 229 ? -5.900 -5.273 5.186 1.00 96.12 229 PHE A C 1
ATOM 1840 O O . PHE A 1 229 ? -5.014 -4.520 4.789 1.00 96.12 229 PHE A O 1
ATOM 1847 N N . ALA A 1 230 ? -6.820 -4.915 6.072 1.00 96.19 230 ALA A N 1
ATOM 1848 C CA . ALA A 1 230 ? -6.864 -3.639 6.764 1.00 96.19 230 ALA A CA 1
ATOM 1849 C C . ALA A 1 230 ? -6.533 -3.879 8.239 1.00 96.19 230 ALA A C 1
ATOM 1851 O O . ALA A 1 230 ? -7.266 -4.586 8.932 1.00 96.19 230 ALA A O 1
ATOM 1852 N N . LEU A 1 231 ? -5.432 -3.297 8.709 1.00 96.12 231 LEU A N 1
ATOM 1853 C CA . LEU A 1 231 ? -4.974 -3.399 10.087 1.00 96.12 231 LEU A CA 1
ATOM 1854 C C . LEU A 1 231 ? -5.162 -2.065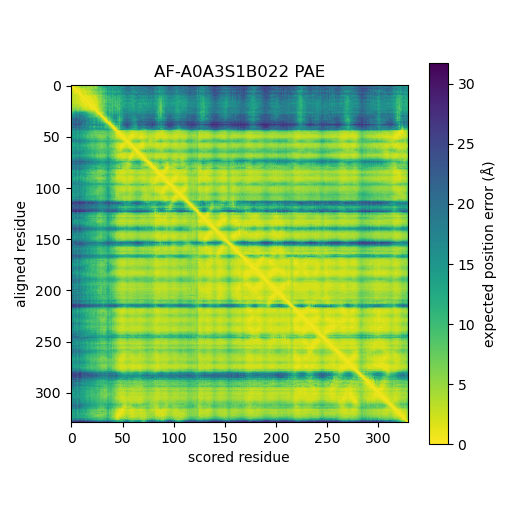 10.801 1.00 96.12 231 LEU A C 1
ATOM 1856 O O . LEU A 1 231 ? -4.634 -1.026 10.398 1.00 96.12 231 LEU A O 1
ATOM 1860 N N . GLN A 1 232 ? -5.936 -2.110 11.874 1.00 94.69 232 GLN A N 1
ATOM 1861 C CA . GLN A 1 232 ? -6.258 -0.958 12.697 1.00 94.69 232 GLN A CA 1
ATOM 1862 C C . GLN A 1 232 ? -5.251 -0.784 13.836 1.00 94.69 232 GLN A C 1
ATOM 1864 O O . GLN A 1 232 ? -4.672 -1.749 14.329 1.00 94.69 232 GLN A O 1
ATOM 1869 N N . GLN A 1 233 ? -5.086 0.449 14.320 1.00 92.19 233 GLN A N 1
ATOM 1870 C CA . GLN A 1 233 ? -4.185 0.759 15.444 1.00 92.19 233 GLN A CA 1
ATOM 1871 C C . GLN A 1 233 ? -4.517 0.018 16.749 1.00 92.19 233 GLN A C 1
ATOM 1873 O O . GLN A 1 233 ? -3.653 -0.132 17.609 1.00 92.19 233 GLN A O 1
ATOM 1878 N N . ASN A 1 234 ? -5.758 -0.442 16.910 1.00 91.19 234 ASN A N 1
ATOM 1879 C CA . ASN A 1 234 ? -6.191 -1.261 18.042 1.00 91.19 234 ASN A CA 1
ATOM 1880 C C . ASN A 1 234 ? -6.009 -2.773 17.811 1.00 91.19 234 ASN A C 1
ATOM 1882 O O . ASN A 1 234 ? -6.520 -3.548 18.606 1.00 91.19 234 ASN A O 1
ATOM 1886 N N . GLY A 1 235 ? -5.343 -3.186 16.726 1.00 93.00 235 GLY A N 1
ATOM 1887 C CA . GLY A 1 235 ? -5.021 -4.582 16.428 1.00 93.00 235 GLY A CA 1
ATOM 1888 C C . GLY A 1 235 ? -6.095 -5.335 15.657 1.00 93.00 235 GLY A C 1
ATOM 1889 O O . GLY A 1 235 ? -5.882 -6.491 15.299 1.00 93.00 235 GLY A O 1
ATOM 1890 N N . VAL A 1 236 ? -7.234 -4.709 15.365 1.00 95.06 236 VAL A N 1
ATOM 1891 C CA . VAL A 1 236 ? -8.302 -5.344 14.588 1.00 95.06 236 VAL A CA 1
ATOM 1892 C C . VAL A 1 236 ? -7.837 -5.543 13.144 1.00 95.06 236 VAL A C 1
ATOM 1894 O O . VAL A 1 236 ? -7.468 -4.581 12.466 1.00 95.06 236 VAL A O 1
ATOM 1897 N N . LEU A 1 237 ? -7.869 -6.795 12.682 1.00 96.44 237 LEU A N 1
ATOM 1898 C CA . LEU A 1 237 ? -7.482 -7.194 11.334 1.00 96.44 237 LEU A CA 1
ATOM 1899 C C . LEU A 1 237 ? -8.713 -7.592 10.513 1.00 96.44 237 LEU A C 1
ATOM 1901 O O . LEU A 1 237 ? -9.409 -8.562 10.827 1.00 96.44 237 LEU A O 1
ATOM 1905 N N . TRP A 1 238 ? -8.939 -6.871 9.420 1.00 97.25 238 TRP A N 1
ATOM 1906 C CA . TRP A 1 238 ? -10.001 -7.136 8.455 1.00 97.25 238 TRP A CA 1
ATOM 1907 C C . TRP A 1 238 ? -9.421 -7.734 7.179 1.00 97.25 238 TRP A C 1
ATOM 1909 O O . TRP A 1 238 ? -8.481 -7.179 6.614 1.00 97.25 238 TRP A O 1
ATOM 1919 N N . ARG A 1 239 ? -10.008 -8.822 6.683 1.00 97.06 239 ARG A N 1
ATOM 1920 C CA . ARG A 1 239 ? -9.785 -9.332 5.329 1.00 97.06 239 ARG A CA 1
ATOM 1921 C C . ARG A 1 239 ? -10.724 -8.623 4.363 1.00 97.06 239 ARG A C 1
ATOM 1923 O O . ARG A 1 239 ? -11.924 -8.504 4.605 1.00 97.06 239 ARG A O 1
ATOM 1930 N N . ILE A 1 240 ? -10.162 -8.208 3.241 1.00 96.50 240 ILE A N 1
ATOM 1931 C CA . ILE A 1 240 ? -10.840 -7.569 2.125 1.00 96.50 240 ILE A CA 1
ATOM 1932 C C . ILE A 1 240 ? -10.688 -8.523 0.937 1.00 96.50 240 ILE A C 1
ATOM 1934 O O . ILE A 1 240 ? -9.579 -8.939 0.592 1.00 96.50 240 ILE A O 1
ATOM 1938 N N . SER A 1 241 ? -11.794 -8.935 0.325 1.00 94.75 241 SER A N 1
ATOM 1939 C CA . SER A 1 241 ? -11.773 -9.912 -0.774 1.00 94.75 241 SER A CA 1
ATOM 1940 C C . SER A 1 241 ? -12.691 -9.494 -1.906 1.00 94.75 241 SER A C 1
ATOM 1942 O O . SER A 1 241 ? -13.787 -8.995 -1.657 1.00 94.75 241 SER A O 1
ATOM 1944 N N . ALA A 1 242 ? -12.256 -9.720 -3.145 1.00 90.50 242 ALA A N 1
ATOM 1945 C CA . ALA A 1 242 ? -13.111 -9.540 -4.307 1.00 90.50 242 ALA A CA 1
ATOM 1946 C C . ALA A 1 242 ? -14.178 -10.643 -4.375 1.00 90.50 242 ALA A C 1
ATOM 1948 O O . ALA A 1 242 ? -13.904 -11.811 -4.110 1.00 90.50 242 ALA A O 1
ATOM 1949 N N . GLN A 1 243 ? -15.391 -10.259 -4.754 1.00 89.44 243 GLN A N 1
ATOM 1950 C CA . GLN A 1 243 ? -16.540 -11.137 -4.948 1.00 89.44 243 GLN A CA 1
ATOM 1951 C C . GLN A 1 243 ? -16.972 -11.097 -6.415 1.00 89.44 243 GLN A C 1
ATOM 1953 O O . GLN A 1 243 ? -16.788 -10.093 -7.107 1.00 89.44 243 GLN A O 1
ATOM 1958 N N . LYS A 1 244 ? -17.553 -12.197 -6.904 1.00 84.88 244 LYS A N 1
ATOM 1959 C CA . LYS A 1 244 ? -18.088 -12.261 -8.276 1.00 84.88 244 LYS A CA 1
ATOM 1960 C C . LYS A 1 244 ? -19.379 -11.457 -8.431 1.00 84.88 244 LYS A C 1
ATOM 1962 O O . LYS A 1 244 ? -19.638 -10.921 -9.503 1.00 84.88 244 LYS A O 1
ATOM 1967 N N . GLU A 1 245 ? -20.158 -11.373 -7.361 1.00 86.25 245 GLU A N 1
ATOM 1968 C CA . GLU A 1 245 ? -21.454 -10.701 -7.317 1.00 86.25 245 GLU A CA 1
ATOM 1969 C C . GLU A 1 245 ? -21.390 -9.465 -6.418 1.00 86.25 245 GLU A C 1
ATOM 1971 O O . GLU A 1 245 ? -20.503 -9.349 -5.566 1.00 86.25 245 GLU A O 1
ATOM 1976 N N . ALA A 1 246 ? -22.325 -8.533 -6.616 1.00 80.62 246 ALA A N 1
ATOM 1977 C CA . ALA A 1 246 ? -22.447 -7.338 -5.787 1.00 80.62 246 ALA A CA 1
ATOM 1978 C C . ALA A 1 246 ? -22.559 -7.726 -4.293 1.00 80.62 246 ALA A C 1
ATOM 1980 O O . ALA A 1 246 ? -23.289 -8.665 -3.977 1.00 80.62 246 ALA A O 1
ATOM 1981 N N . PRO A 1 247 ? -21.867 -7.031 -3.368 1.00 81.50 247 PRO A N 1
ATOM 1982 C CA . PRO A 1 247 ? -21.172 -5.748 -3.534 1.00 81.50 247 PRO A CA 1
ATOM 1983 C C . PRO A 1 247 ? -19.748 -5.819 -4.129 1.00 81.50 247 PRO A C 1
ATOM 1985 O O . PRO A 1 247 ? -19.006 -4.853 -4.020 1.00 81.50 247 PRO A O 1
ATOM 1988 N N . TYR A 1 248 ? -19.343 -6.921 -4.775 1.00 87.44 248 TYR A N 1
ATOM 1989 C CA . TYR A 1 248 ? -18.050 -7.142 -5.461 1.00 87.44 248 TYR A CA 1
ATOM 1990 C C . TYR A 1 248 ? -16.796 -7.061 -4.579 1.00 87.44 248 TYR A C 1
ATOM 1992 O O . TYR A 1 248 ? -15.721 -7.479 -5.009 1.00 87.44 248 TYR A O 1
ATOM 2000 N N . ILE A 1 249 ? -16.928 -6.572 -3.349 1.00 93.56 249 ILE A N 1
ATOM 2001 C CA . ILE A 1 249 ? -15.939 -6.576 -2.279 1.00 93.56 249 ILE A CA 1
ATOM 2002 C C . ILE A 1 249 ? -16.647 -7.021 -0.999 1.00 93.56 249 ILE A C 1
ATOM 2004 O O . ILE A 1 249 ? -17.725 -6.525 -0.688 1.00 93.56 249 ILE A O 1
ATOM 2008 N N . SER A 1 250 ? -16.034 -7.926 -0.243 1.00 94.06 250 SER A N 1
ATOM 2009 C CA . SER A 1 250 ? -16.477 -8.306 1.101 1.00 94.06 250 SER A CA 1
ATOM 2010 C C . SER A 1 250 ? -15.449 -7.892 2.144 1.00 94.06 250 SER A C 1
ATOM 2012 O O . SER A 1 250 ? -14.251 -8.122 1.938 1.00 94.06 250 SER A O 1
ATOM 2014 N N . LEU A 1 251 ? -15.921 -7.374 3.276 1.00 95.69 251 LEU A N 1
ATOM 2015 C CA . LEU A 1 251 ? -15.114 -7.119 4.463 1.00 95.69 251 LEU A CA 1
ATOM 2016 C C . LEU A 1 251 ? -15.436 -8.161 5.532 1.00 95.69 251 LEU A C 1
ATOM 2018 O O . LEU A 1 251 ? -16.591 -8.356 5.898 1.00 95.69 251 LEU A O 1
ATOM 2022 N N . LYS A 1 252 ? -14.410 -8.845 6.036 1.00 95.69 252 LYS A N 1
ATOM 2023 C CA . LYS A 1 252 ? -14.558 -9.859 7.080 1.00 95.69 252 LYS A CA 1
ATOM 2024 C C . LYS A 1 252 ? -13.571 -9.593 8.205 1.00 95.69 252 LYS A C 1
ATOM 2026 O O . LYS A 1 252 ? -12.374 -9.480 7.961 1.00 95.69 252 LYS A O 1
ATOM 2031 N N . LEU A 1 253 ? -14.065 -9.520 9.437 1.00 95.75 253 LEU A N 1
ATOM 2032 C CA . LEU A 1 253 ? -13.207 -9.508 10.618 1.00 95.75 253 LEU A CA 1
ATOM 2033 C C . LEU A 1 253 ? -12.520 -10.875 10.744 1.00 95.75 253 LEU A C 1
ATOM 2035 O O . LEU A 1 253 ? -13.205 -11.895 10.819 1.00 95.75 253 LEU A O 1
ATOM 2039 N N . GLU A 1 254 ? -11.188 -10.899 10.762 1.00 96.06 254 GLU A N 1
ATOM 2040 C CA . GLU A 1 254 ? -10.425 -12.144 10.912 1.00 96.06 254 GLU A CA 1
ATOM 2041 C C . GLU A 1 254 ? -10.045 -12.386 12.370 1.00 96.06 254 GLU A C 1
ATOM 2043 O O . GLU A 1 254 ? -10.450 -13.389 12.952 1.00 96.06 254 GLU A O 1
ATOM 2048 N N . LEU A 1 255 ? -9.289 -11.466 12.975 1.00 95.50 255 LEU A N 1
ATOM 2049 C CA . LEU A 1 255 ? -8.869 -11.572 14.370 1.00 95.50 255 LEU A CA 1
ATOM 2050 C C . LEU A 1 255 ? -8.451 -10.220 14.955 1.00 95.50 255 LEU A C 1
ATOM 2052 O O . LEU A 1 255 ? -8.331 -9.217 14.250 1.00 95.50 255 LEU A O 1
ATOM 2056 N N . TRP A 1 256 ? -8.219 -10.217 16.264 1.00 94.62 256 TRP A N 1
ATOM 2057 C CA . TRP A 1 256 ? -7.609 -9.115 16.996 1.00 94.62 256 TRP A CA 1
ATOM 2058 C C . TRP A 1 256 ? -6.164 -9.507 17.299 1.00 94.62 256 TRP A C 1
ATOM 2060 O O . TRP A 1 256 ? -5.931 -10.447 18.055 1.00 94.62 256 TRP A O 1
ATOM 2070 N N . LEU A 1 257 ? -5.204 -8.816 16.685 1.00 93.00 257 LEU A N 1
ATOM 2071 C CA . LEU A 1 257 ? -3.774 -9.048 16.908 1.00 93.00 257 LEU A CA 1
ATOM 2072 C C . LEU A 1 257 ? -3.322 -8.543 18.280 1.00 93.00 257 LEU A C 1
ATOM 2074 O O . LEU A 1 257 ? -2.426 -9.100 18.902 1.00 93.00 257 LEU A O 1
ATOM 2078 N N . TRP A 1 258 ? -3.950 -7.472 18.747 1.00 91.56 258 TRP A N 1
ATOM 2079 C CA . TRP A 1 258 ? -3.769 -6.907 20.073 1.00 91.56 258 TRP A CA 1
ATOM 2080 C C . TRP A 1 258 ? -5.045 -6.161 20.479 1.00 91.56 258 TRP A C 1
ATOM 2082 O O . TRP A 1 258 ? -6.003 -6.108 19.710 1.00 91.56 258 TRP A O 1
ATOM 2092 N N . ASN A 1 259 ? -5.092 -5.633 21.702 1.00 86.50 259 ASN A N 1
ATOM 2093 C CA . ASN A 1 259 ? -6.273 -4.969 22.271 1.00 86.50 259 ASN A CA 1
ATOM 2094 C C . ASN A 1 259 ? -5.974 -3.585 22.881 1.00 86.50 259 ASN A C 1
ATOM 2096 O O . ASN A 1 259 ? -6.759 -3.065 23.671 1.00 86.50 259 ASN A O 1
ATOM 2100 N N . PHE A 1 260 ? -4.845 -2.981 22.518 1.00 84.69 260 PHE A N 1
ATOM 2101 C CA . PHE A 1 260 ? -4.400 -1.670 22.993 1.00 84.69 260 PHE A CA 1
ATOM 2102 C C . PHE A 1 260 ? -4.042 -0.752 21.821 1.00 84.69 260 PHE A C 1
ATOM 2104 O O . PHE A 1 260 ? -4.006 -1.168 20.668 1.00 84.69 260 PHE A O 1
ATOM 2111 N N . HIS A 1 261 ? -3.820 0.530 22.091 1.00 85.62 261 HIS A N 1
ATOM 2112 C CA . HIS A 1 261 ? -3.530 1.495 21.037 1.00 85.62 261 HIS A CA 1
ATOM 2113 C C . HIS A 1 261 ? -2.047 1.468 20.639 1.00 85.62 261 HIS A C 1
ATOM 2115 O O . HIS A 1 261 ? -1.189 1.637 21.502 1.00 85.62 261 HIS A O 1
ATOM 2121 N N . ARG A 1 262 ? -1.749 1.310 19.342 1.00 87.38 262 ARG A N 1
ATOM 2122 C CA . ARG A 1 262 ? -0.401 1.463 18.766 1.00 87.38 262 ARG A CA 1
ATOM 2123 C C . ARG A 1 262 ? -0.410 2.415 17.581 1.00 87.38 262 ARG A C 1
ATOM 2125 O O . ARG A 1 262 ? -1.290 2.328 16.728 1.00 87.38 262 ARG A O 1
ATOM 2132 N N . ALA A 1 263 ? 0.600 3.273 17.476 1.00 90.25 263 ALA A N 1
ATOM 2133 C CA . ALA A 1 263 ? 0.782 4.149 16.323 1.00 90.25 263 ALA A CA 1
ATOM 2134 C C . ALA A 1 263 ? 1.396 3.375 15.143 1.00 90.25 263 ALA A C 1
ATOM 2136 O O . ALA A 1 263 ? 2.593 3.451 14.877 1.00 90.25 263 ALA A O 1
ATOM 2137 N N . VAL A 1 264 ? 0.563 2.594 14.449 1.00 91.12 264 VAL A N 1
ATOM 2138 C CA . VAL A 1 264 ? 0.983 1.817 13.274 1.00 91.12 264 VAL A CA 1
ATOM 2139 C C . VAL A 1 264 ? 1.203 2.744 12.076 1.00 91.12 264 VAL A C 1
ATOM 2141 O O . VAL A 1 264 ? 0.288 3.466 11.676 1.00 91.12 264 VAL A O 1
ATOM 2144 N N . SER A 1 265 ? 2.403 2.687 11.502 1.00 90.94 265 SER A N 1
ATOM 2145 C CA . SER A 1 265 ? 2.841 3.447 10.322 1.00 90.94 265 SER A CA 1
ATOM 2146 C C . SER A 1 265 ? 2.872 2.606 9.043 1.00 90.94 265 SER A C 1
ATOM 2148 O O . SER A 1 265 ? 2.811 3.151 7.942 1.00 90.94 265 SER A O 1
ATOM 2150 N N . GLY A 1 266 ? 2.922 1.277 9.163 1.00 92.38 266 GLY A N 1
ATOM 2151 C CA . GLY A 1 266 ? 2.836 0.368 8.024 1.00 92.38 266 GLY A CA 1
ATOM 2152 C C . GLY A 1 266 ? 2.630 -1.083 8.432 1.00 92.38 266 GLY A C 1
ATOM 2153 O O . GLY A 1 266 ? 2.833 -1.454 9.586 1.00 92.38 266 GLY A O 1
ATOM 2154 N N . ALA A 1 267 ? 2.247 -1.911 7.467 1.00 93.62 267 ALA A N 1
ATOM 2155 C CA . ALA A 1 267 ? 2.207 -3.357 7.619 1.00 93.62 267 ALA A CA 1
ATOM 2156 C C . ALA A 1 267 ? 2.598 -4.014 6.296 1.00 93.62 267 ALA A C 1
ATOM 2158 O O . ALA A 1 267 ? 2.221 -3.519 5.234 1.00 93.62 267 ALA A O 1
ATOM 2159 N N . ILE A 1 268 ? 3.361 -5.104 6.347 1.00 91.75 268 ILE A N 1
ATOM 2160 C CA . ILE A 1 268 ? 3.802 -5.808 5.143 1.00 91.75 268 ILE A CA 1
ATOM 2161 C C . ILE A 1 268 ? 4.071 -7.290 5.428 1.00 91.75 268 ILE A C 1
ATOM 2163 O O . ILE A 1 268 ? 4.434 -7.650 6.547 1.00 91.75 268 ILE A O 1
ATOM 2167 N N . LEU A 1 269 ? 3.873 -8.163 4.437 1.00 90.38 269 LEU A N 1
ATOM 2168 C CA . LEU A 1 269 ? 4.108 -9.602 4.582 1.00 90.38 269 LEU A CA 1
ATOM 2169 C C . LEU A 1 269 ? 5.483 -10.003 4.056 1.00 90.38 269 LEU A C 1
ATOM 2171 O O . LEU A 1 269 ? 5.725 -9.995 2.854 1.00 90.38 269 LEU A O 1
ATOM 2175 N N . VAL A 1 270 ? 6.347 -10.460 4.958 1.00 85.94 270 VAL A N 1
ATOM 2176 C CA . VAL A 1 270 ? 7.722 -10.863 4.654 1.00 85.94 270 VAL A CA 1
ATOM 2177 C C . VAL A 1 270 ? 7.904 -12.316 5.054 1.00 85.94 270 VAL A C 1
ATOM 2179 O O . VAL A 1 270 ? 7.799 -12.642 6.228 1.00 85.94 270 VAL A O 1
ATOM 2182 N N . ASN A 1 271 ? 8.178 -13.210 4.103 1.00 81.56 271 ASN A N 1
ATOM 2183 C CA . ASN A 1 271 ? 8.433 -14.630 4.396 1.00 81.56 271 ASN A CA 1
ATOM 2184 C C . ASN A 1 271 ? 7.351 -15.289 5.294 1.00 81.56 271 ASN A C 1
ATOM 2186 O O . ASN A 1 271 ? 7.659 -16.008 6.242 1.00 81.56 271 ASN A O 1
ATOM 2190 N N . GLN A 1 272 ? 6.070 -15.026 5.006 1.00 85.75 272 GLN A N 1
ATOM 2191 C CA . GLN A 1 272 ? 4.916 -15.458 5.819 1.00 85.75 272 GLN A CA 1
ATOM 2192 C C . GLN A 1 272 ? 4.875 -14.893 7.245 1.00 85.75 272 GLN A C 1
ATOM 2194 O O . GLN A 1 272 ? 4.227 -15.463 8.121 1.00 85.75 272 GLN A O 1
ATOM 2199 N N . GLU A 1 273 ? 5.532 -13.773 7.494 1.00 91.50 273 GLU A N 1
ATOM 2200 C CA . GLU A 1 273 ? 5.437 -13.025 8.740 1.00 91.50 273 GLU A CA 1
ATOM 2201 C C . GLU A 1 273 ? 4.782 -11.684 8.459 1.00 91.50 273 GLU A C 1
ATOM 2203 O O . GLU A 1 273 ? 5.137 -11.003 7.496 1.00 91.50 273 GLU A O 1
ATOM 2208 N N . LEU A 1 274 ? 3.843 -11.287 9.310 1.00 94.06 274 LEU A N 1
ATOM 2209 C CA . LEU A 1 274 ? 3.267 -9.954 9.247 1.00 94.06 274 LEU A CA 1
ATOM 2210 C C . LEU A 1 274 ? 4.171 -8.989 10.004 1.00 94.06 274 LEU A C 1
ATOM 2212 O O . LEU A 1 274 ? 4.184 -8.975 11.231 1.00 94.06 274 LEU A O 1
ATOM 2216 N N . TRP A 1 275 ? 4.924 -8.184 9.269 1.00 93.75 275 TRP A N 1
ATOM 2217 C CA . TRP A 1 275 ? 5.757 -7.139 9.838 1.00 93.75 275 TRP A CA 1
ATOM 2218 C C . TRP A 1 275 ? 4.910 -5.886 10.029 1.00 93.75 275 TRP A C 1
ATOM 2220 O O . TRP A 1 275 ? 4.349 -5.357 9.070 1.00 93.75 275 TRP A O 1
ATOM 2230 N N . VAL A 1 276 ? 4.799 -5.430 11.272 1.00 94.00 276 VAL A N 1
ATOM 2231 C CA . VAL A 1 276 ? 4.048 -4.237 11.665 1.00 94.00 276 VAL A CA 1
ATOM 2232 C C . VAL A 1 276 ? 5.050 -3.160 12.048 1.00 94.00 276 VAL A C 1
ATOM 2234 O O . VAL A 1 276 ? 5.827 -3.341 12.984 1.00 94.00 276 VAL A O 1
ATOM 2237 N N . PHE A 1 277 ? 5.034 -2.048 11.318 1.00 92.88 277 PHE A N 1
ATOM 2238 C CA . PHE A 1 277 ? 5.895 -0.902 11.586 1.00 92.88 277 PHE A CA 1
ATOM 2239 C C . PHE A 1 277 ? 5.146 0.079 12.473 1.00 92.88 277 PHE A C 1
ATOM 2241 O O . PHE A 1 277 ? 4.101 0.595 12.066 1.00 92.88 277 PHE A O 1
ATOM 2248 N N . ASP A 1 278 ? 5.656 0.334 13.672 1.00 90.94 278 ASP A N 1
ATOM 2249 C CA . ASP A 1 278 ? 5.063 1.273 14.618 1.00 90.94 278 ASP A CA 1
ATOM 2250 C C . ASP A 1 278 ? 6.081 2.308 15.112 1.00 90.94 278 ASP A C 1
ATOM 2252 O O . ASP A 1 278 ? 7.293 2.128 15.016 1.00 90.94 278 ASP A O 1
ATOM 2256 N N . THR A 1 279 ? 5.568 3.447 15.574 1.00 88.88 279 THR A N 1
ATOM 2257 C CA . THR A 1 279 ? 6.378 4.550 16.123 1.00 88.88 279 THR A CA 1
ATOM 2258 C C . THR A 1 279 ? 6.210 4.664 17.636 1.00 88.88 279 THR A C 1
ATOM 2260 O O . THR A 1 279 ? 6.489 5.710 18.220 1.00 88.88 279 THR A O 1
ATOM 2263 N N . THR A 1 280 ? 5.630 3.647 18.275 1.00 82.44 280 THR A N 1
ATOM 2264 C CA . THR A 1 280 ? 5.387 3.631 19.717 1.00 82.44 280 THR A CA 1
ATOM 2265 C C . THR A 1 280 ? 6.583 2.957 20.374 1.00 82.44 280 THR A C 1
ATOM 2267 O O . THR A 1 280 ? 6.756 1.752 20.222 1.00 82.44 280 THR A O 1
ATOM 2270 N N . GLU A 1 281 ? 7.410 3.731 21.082 1.00 72.75 281 GLU A N 1
ATOM 2271 C CA . GLU A 1 281 ? 8.463 3.157 21.929 1.00 72.75 281 GLU A CA 1
ATOM 2272 C C . GLU A 1 281 ? 7.838 2.182 22.934 1.00 72.75 281 GLU A C 1
ATOM 2274 O O . GLU A 1 281 ? 6.687 2.364 23.346 1.00 72.75 281 GLU A O 1
ATOM 2279 N N . GLU A 1 282 ? 8.561 1.117 23.292 1.00 68.12 282 GLU A N 1
ATOM 2280 C CA . GLU A 1 282 ? 8.055 0.134 24.248 1.00 68.12 282 GLU A CA 1
ATOM 2281 C C . GLU A 1 282 ? 7.655 0.822 25.554 1.00 68.12 282 GLU A C 1
ATOM 2283 O O . GLU A 1 282 ? 8.472 1.420 26.247 1.00 68.12 282 GLU A O 1
ATOM 2288 N N . ILE A 1 283 ? 6.366 0.743 25.878 1.00 67.44 283 ILE A N 1
ATOM 2289 C CA . ILE A 1 283 ? 5.848 1.211 27.157 1.00 67.44 283 ILE A CA 1
ATOM 2290 C C . ILE A 1 283 ? 6.024 0.064 28.154 1.00 67.44 283 ILE A C 1
ATOM 2292 O O . ILE A 1 283 ? 5.575 -1.058 27.888 1.00 67.44 283 ILE A O 1
ATOM 2296 N N . ASP A 1 284 ? 6.641 0.353 29.302 1.00 59.28 284 ASP A N 1
ATOM 2297 C CA . ASP A 1 284 ? 6.795 -0.594 30.409 1.00 59.28 284 ASP A CA 1
ATOM 2298 C C . ASP A 1 284 ? 5.473 -1.329 30.703 1.00 59.28 284 ASP A C 1
ATOM 2300 O O . ASP A 1 284 ? 4.410 -0.720 30.850 1.00 59.28 284 ASP A O 1
ATOM 2304 N N . GLY A 1 285 ? 5.533 -2.664 30.765 1.00 65.06 285 GLY A N 1
ATOM 2305 C CA . GLY A 1 285 ? 4.373 -3.532 31.010 1.00 65.06 285 GLY A CA 1
ATOM 2306 C C . GLY A 1 285 ? 3.617 -4.013 29.763 1.00 65.06 285 GLY A C 1
ATOM 2307 O O . GLY A 1 285 ? 2.653 -4.764 29.902 1.00 65.06 285 GLY A O 1
ATOM 2308 N N . GLN A 1 286 ? 4.039 -3.642 28.547 1.00 70.50 286 GLN A N 1
ATOM 2309 C CA . GLN A 1 286 ? 3.460 -4.167 27.296 1.00 70.50 286 GLN A CA 1
ATOM 2310 C C . GLN A 1 286 ? 4.247 -5.332 26.670 1.00 70.50 286 GLN A C 1
ATOM 2312 O O . GLN A 1 286 ? 3.830 -5.845 25.628 1.00 70.50 286 GLN A O 1
ATOM 2317 N N . SER A 1 287 ? 5.345 -5.780 27.291 1.00 74.25 287 SER A N 1
ATOM 2318 C CA . SER A 1 287 ? 6.196 -6.873 26.791 1.00 74.25 287 SER A CA 1
ATOM 2319 C C . SER A 1 287 ? 5.419 -8.176 26.597 1.00 74.25 287 SER A C 1
ATOM 2321 O O . SER A 1 287 ? 5.509 -8.801 25.543 1.00 74.25 287 SER A O 1
ATOM 2323 N N . ASP A 1 288 ? 4.590 -8.546 27.573 1.00 73.94 288 ASP A N 1
ATOM 2324 C CA . ASP A 1 288 ? 3.831 -9.801 27.544 1.00 73.94 288 ASP A CA 1
ATOM 2325 C C . ASP A 1 288 ? 2.724 -9.762 26.486 1.00 73.94 288 ASP A C 1
ATOM 2327 O O . ASP A 1 288 ? 2.461 -10.749 25.799 1.00 73.94 288 ASP A O 1
ATOM 2331 N N . VAL A 1 289 ? 2.105 -8.592 26.299 1.00 75.94 289 VAL A N 1
ATOM 2332 C CA . VAL A 1 289 ? 1.075 -8.398 25.272 1.00 75.94 289 VAL A CA 1
ATOM 2333 C C . VAL A 1 289 ? 1.698 -8.401 23.875 1.00 75.94 289 VAL A C 1
ATOM 2335 O O . VAL A 1 289 ? 1.117 -8.962 22.947 1.00 75.94 289 VAL A O 1
ATOM 2338 N N . ARG A 1 290 ? 2.902 -7.831 23.722 1.00 80.44 290 ARG A N 1
ATOM 2339 C CA . ARG A 1 290 ? 3.686 -7.914 22.485 1.00 80.44 290 ARG A CA 1
ATOM 2340 C C . ARG A 1 290 ? 4.052 -9.363 22.173 1.00 80.44 290 ARG A C 1
ATOM 2342 O O . ARG A 1 290 ? 3.760 -9.815 21.073 1.00 80.44 290 ARG A O 1
ATOM 2349 N N . ALA A 1 291 ? 4.603 -10.101 23.134 1.00 81.19 291 ALA A N 1
ATOM 2350 C CA . ALA A 1 291 ? 4.946 -11.512 22.958 1.00 81.19 291 ALA A CA 1
ATOM 2351 C C . ALA A 1 291 ? 3.716 -12.359 22.578 1.00 81.19 291 ALA A C 1
ATOM 2353 O O . ALA A 1 291 ? 3.790 -13.203 21.685 1.00 81.19 291 ALA A O 1
ATOM 2354 N N . GLY A 1 292 ? 2.562 -12.089 23.200 1.00 82.38 292 GLY A N 1
ATOM 2355 C CA . GLY A 1 292 ? 1.291 -12.716 22.840 1.00 82.38 292 GLY A CA 1
ATOM 2356 C C . GLY A 1 292 ? 0.858 -12.407 21.404 1.00 82.38 292 GLY A C 1
ATOM 2357 O O . GLY A 1 292 ? 0.470 -13.317 20.676 1.00 82.38 292 GLY A O 1
ATOM 2358 N N . ALA A 1 293 ? 0.971 -11.149 20.974 1.00 82.69 293 ALA A N 1
ATOM 2359 C CA . ALA A 1 293 ? 0.658 -10.736 19.608 1.00 82.69 293 ALA A CA 1
ATOM 2360 C C . ALA A 1 293 ? 1.622 -11.345 18.572 1.00 82.69 293 ALA A C 1
ATOM 2362 O O . ALA A 1 293 ? 1.188 -11.772 17.505 1.00 82.69 293 ALA A O 1
ATOM 2363 N N . GLU A 1 294 ? 2.916 -11.439 18.890 1.00 88.19 294 GLU A N 1
ATOM 2364 C CA . GLU A 1 294 ? 3.934 -12.047 18.023 1.00 88.19 294 GLU A CA 1
ATOM 2365 C C . GLU A 1 294 ? 3.693 -13.550 17.804 1.00 88.19 294 GLU A C 1
ATOM 2367 O O . GLU A 1 294 ? 4.027 -14.077 16.744 1.00 88.19 294 GLU A O 1
ATOM 2372 N N . ALA A 1 295 ? 3.039 -14.234 18.747 1.00 88.50 295 ALA A N 1
ATOM 2373 C CA . ALA A 1 295 ? 2.651 -15.637 18.607 1.00 88.50 295 ALA A CA 1
ATOM 2374 C C . ALA A 1 295 ? 1.394 -15.865 17.740 1.00 88.50 295 ALA A C 1
ATOM 2376 O O . ALA A 1 295 ? 1.091 -17.010 17.395 1.00 88.50 295 ALA A O 1
ATOM 2377 N N . LEU A 1 296 ? 0.641 -14.814 17.390 1.00 93.31 296 LEU A N 1
ATOM 2378 C CA . LEU A 1 296 ? -0.585 -14.955 16.604 1.00 93.31 296 LEU A CA 1
ATOM 2379 C C . LEU A 1 296 ? -0.292 -15.261 15.137 1.00 93.31 296 LEU A C 1
ATOM 2381 O O . LEU A 1 296 ? 0.637 -14.736 14.527 1.00 93.31 296 LEU A O 1
ATOM 2385 N N . SER A 1 297 ? -1.159 -16.079 14.550 1.00 95.62 297 SER A N 1
ATOM 2386 C CA . SER A 1 297 ? -1.091 -16.485 13.150 1.00 95.62 297 SER A CA 1
ATOM 2387 C C . SER A 1 297 ? -2.464 -16.393 12.494 1.00 95.62 297 SER A C 1
ATOM 2389 O O . SER A 1 297 ? -3.497 -16.397 13.165 1.00 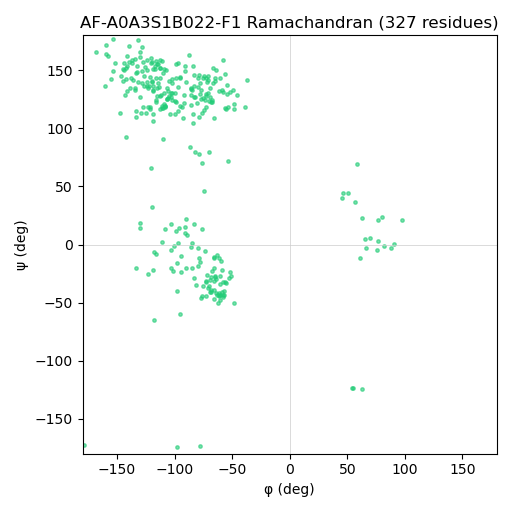95.62 297 SER A O 1
ATOM 2391 N N . LEU A 1 298 ? -2.469 -16.319 11.167 1.00 95.81 298 LEU A N 1
ATOM 2392 C CA . LEU A 1 298 ? -3.663 -16.447 10.348 1.00 95.81 298 LEU A CA 1
ATOM 2393 C C . LEU A 1 298 ? -3.383 -17.486 9.268 1.00 95.81 298 LEU A C 1
ATOM 2395 O O . LEU A 1 298 ? -2.542 -17.270 8.390 1.00 95.81 298 LEU A O 1
ATOM 2399 N N . GLU A 1 299 ? -4.085 -18.616 9.347 1.00 93.62 299 GLU A N 1
ATOM 2400 C CA . GLU A 1 299 ? -3.889 -19.749 8.447 1.00 93.62 299 GLU A CA 1
ATOM 2401 C C . GLU A 1 299 ? -3.948 -19.316 6.975 1.00 93.62 299 GLU A C 1
ATOM 2403 O O . GLU A 1 299 ? -4.837 -18.575 6.548 1.00 93.62 299 GLU A O 1
ATOM 2408 N N . GLY A 1 300 ? -2.955 -19.760 6.203 1.00 88.12 300 GLY A N 1
ATOM 2409 C CA . GLY A 1 300 ? -2.814 -19.422 4.787 1.00 88.12 300 GLY A CA 1
ATOM 2410 C C . GLY A 1 300 ? -2.303 -18.005 4.494 1.00 88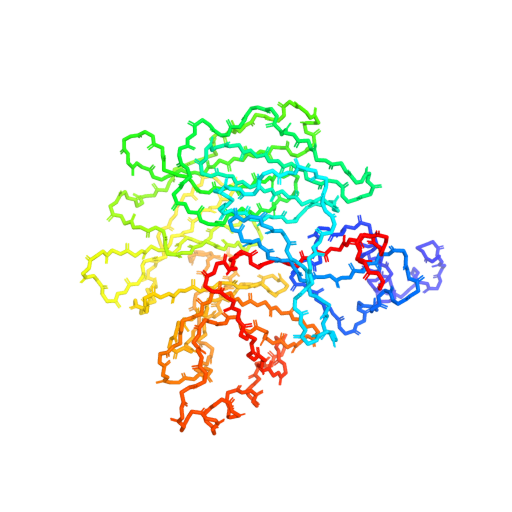.12 300 GLY A C 1
ATOM 2411 O O . GLY A 1 300 ? -2.056 -17.707 3.327 1.00 88.12 300 GLY A O 1
ATOM 2412 N N . VAL A 1 301 ? -2.108 -17.150 5.508 1.00 91.38 301 VAL A N 1
ATOM 2413 C CA . VAL A 1 301 ? -1.665 -15.752 5.341 1.00 91.38 301 VAL A CA 1
ATOM 2414 C C . VAL A 1 301 ? -0.312 -15.501 6.010 1.00 91.38 301 VAL A C 1
ATOM 2416 O O . VAL A 1 301 ? 0.671 -15.242 5.319 1.00 91.38 301 VAL A O 1
ATOM 2419 N N . PHE A 1 302 ? -0.229 -15.610 7.338 1.00 93.81 302 PHE A N 1
ATOM 2420 C CA . PHE A 1 302 ? 1.017 -15.424 8.090 1.00 93.81 302 PHE A CA 1
ATOM 2421 C C . PHE A 1 302 ? 1.101 -16.367 9.290 1.00 93.81 302 PHE A C 1
ATOM 2423 O O . PHE A 1 302 ? 0.095 -16.752 9.881 1.00 93.81 302 PHE A O 1
ATOM 2430 N N . ARG A 1 303 ? 2.327 -16.730 9.666 1.00 94.31 303 ARG A N 1
ATOM 2431 C CA . ARG A 1 303 ? 2.642 -17.658 10.761 1.00 94.31 303 ARG A CA 1
ATOM 2432 C C . ARG A 1 303 ? 2.931 -16.963 12.084 1.00 94.31 303 ARG A C 1
ATOM 2434 O O . ARG A 1 303 ? 2.833 -17.606 13.119 1.00 94.31 303 ARG A O 1
ATOM 2441 N N . ARG A 1 304 ? 3.338 -15.697 12.033 1.00 94.12 304 ARG A N 1
ATOM 2442 C CA . ARG A 1 304 ? 3.616 -14.858 13.200 1.00 94.12 304 ARG A CA 1
ATOM 2443 C C . ARG A 1 304 ? 3.536 -13.380 12.851 1.00 94.12 304 ARG A C 1
ATOM 2445 O O . ARG A 1 304 ? 3.633 -13.020 11.672 1.00 94.12 304 ARG A O 1
ATOM 2452 N N . VAL A 1 305 ? 3.409 -12.546 13.875 1.00 94.38 305 VAL A N 1
ATOM 2453 C CA . VAL A 1 305 ? 3.545 -11.088 13.772 1.00 94.38 305 VAL A CA 1
ATOM 2454 C C . VAL A 1 305 ? 4.951 -10.693 14.220 1.00 94.38 305 VAL A C 1
ATOM 2456 O O . VAL A 1 305 ? 5.501 -11.289 15.142 1.00 94.38 305 VAL A O 1
ATOM 2459 N N . ARG A 1 306 ? 5.548 -9.697 13.566 1.00 91.75 306 ARG A N 1
ATOM 2460 C CA . ARG A 1 306 ? 6.836 -9.114 13.944 1.00 91.75 306 ARG A CA 1
ATOM 2461 C C . ARG A 1 306 ? 6.688 -7.606 14.067 1.00 91.75 306 ARG A C 1
ATOM 2463 O O . ARG A 1 306 ? 6.389 -6.940 13.080 1.00 91.75 306 ARG A O 1
ATOM 2470 N N . PHE A 1 307 ? 6.919 -7.057 15.253 1.00 90.06 307 PHE A N 1
ATOM 2471 C CA . PHE A 1 307 ? 6.910 -5.606 15.435 1.00 90.06 307 PHE A CA 1
ATOM 2472 C C . PHE A 1 307 ? 8.277 -5.015 15.095 1.00 90.06 307 PHE A C 1
ATOM 2474 O O . PHE A 1 307 ? 9.315 -5.527 15.519 1.00 90.06 307 PHE A O 1
ATOM 2481 N N . CYS A 1 308 ? 8.266 -3.941 14.315 1.00 90.00 308 CYS A N 1
ATOM 2482 C CA . CYS A 1 308 ? 9.444 -3.204 13.886 1.00 90.00 308 CYS A CA 1
ATOM 2483 C C . CYS A 1 308 ? 9.272 -1.737 14.271 1.00 90.00 308 CYS A C 1
ATOM 2485 O O . CYS A 1 308 ? 8.429 -1.043 13.703 1.00 90.00 308 CYS A O 1
ATOM 2487 N N . PHE A 1 309 ? 10.092 -1.265 15.204 1.00 88.81 309 PHE A N 1
ATOM 2488 C CA . PHE A 1 309 ? 10.115 0.149 15.548 1.00 88.81 309 PHE A CA 1
ATOM 2489 C C . PHE A 1 309 ? 10.714 0.959 14.392 1.00 88.81 309 PHE A C 1
ATOM 2491 O O . PHE A 1 309 ? 11.732 0.572 13.810 1.00 88.81 309 PHE A O 1
ATOM 2498 N N . VAL A 1 310 ? 10.065 2.066 14.047 1.00 88.62 310 VAL A N 1
ATOM 2499 C CA . VAL A 1 310 ? 10.499 2.999 13.003 1.00 88.62 310 VAL A CA 1
ATOM 2500 C C . VAL A 1 310 ? 10.422 4.431 13.509 1.00 88.62 310 VAL A C 1
ATOM 2502 O O . VAL A 1 310 ? 9.623 4.759 14.389 1.00 88.62 310 VAL A O 1
ATOM 2505 N N . SER A 1 311 ? 11.244 5.312 12.938 1.00 85.12 311 SER A N 1
ATOM 2506 C CA . SER A 1 311 ? 11.147 6.733 13.268 1.00 85.12 311 SER A CA 1
ATOM 2507 C C . SER A 1 311 ? 9.820 7.303 12.762 1.00 85.12 311 SER A C 1
ATOM 2509 O O . SER A 1 311 ? 9.284 6.869 11.743 1.00 85.12 311 SER A O 1
ATOM 2511 N N . THR A 1 312 ? 9.306 8.339 13.424 1.00 81.94 312 THR A N 1
ATOM 2512 C CA . THR A 1 312 ? 8.064 9.027 13.014 1.00 81.94 312 THR A CA 1
ATOM 2513 C C . THR A 1 312 ? 8.138 9.670 11.627 1.00 81.94 312 THR A C 1
ATOM 2515 O O . THR A 1 312 ? 7.117 10.088 11.085 1.00 81.94 312 THR A O 1
ATOM 2518 N N . GLN A 1 313 ? 9.337 9.765 11.049 1.00 81.25 313 GLN A N 1
ATOM 2519 C CA . GLN A 1 313 ? 9.562 10.308 9.714 1.00 81.25 313 GLN A CA 1
ATOM 2520 C C . GLN A 1 313 ? 9.487 9.237 8.620 1.00 81.25 313 GLN A C 1
ATOM 2522 O O . GLN A 1 313 ? 9.287 9.590 7.460 1.00 81.25 313 GLN A O 1
ATOM 2527 N N . GLN A 1 314 ? 9.653 7.954 8.958 1.00 79.81 314 GLN A N 1
ATOM 2528 C CA . GLN A 1 314 ? 9.588 6.852 7.999 1.00 79.81 314 GLN A CA 1
ATOM 2529 C C . GLN A 1 314 ? 8.134 6.488 7.700 1.00 79.81 314 GLN A C 1
ATOM 2531 O O . GLN A 1 314 ? 7.351 6.150 8.586 1.00 79.81 314 GLN A O 1
ATOM 2536 N N . THR A 1 315 ? 7.766 6.563 6.423 1.00 82.25 315 THR A N 1
ATOM 2537 C CA . THR A 1 315 ? 6.408 6.283 5.940 1.00 82.25 315 THR A CA 1
ATOM 2538 C C . THR A 1 315 ? 6.459 5.495 4.631 1.00 82.25 315 THR A C 1
ATOM 2540 O O . THR A 1 315 ? 7.522 5.349 4.024 1.00 82.25 315 THR A O 1
ATOM 2543 N N . ASN A 1 316 ? 5.307 5.002 4.165 1.00 83.44 316 ASN A N 1
ATOM 2544 C CA . ASN A 1 316 ? 5.162 4.375 2.844 1.00 83.44 316 ASN A CA 1
ATOM 2545 C C . ASN A 1 316 ? 6.080 3.161 2.637 1.00 83.44 316 ASN A C 1
ATOM 2547 O O . ASN A 1 316 ? 7.027 3.193 1.853 1.00 83.44 316 ASN A O 1
ATOM 2551 N N . PHE A 1 317 ? 5.783 2.083 3.355 1.00 89.25 317 PHE A N 1
ATOM 2552 C CA . PHE A 1 317 ? 6.518 0.829 3.257 1.00 89.25 317 PHE A CA 1
ATOM 2553 C C . PHE A 1 317 ? 6.109 0.073 1.994 1.00 89.25 317 PHE A C 1
ATOM 2555 O O . PHE A 1 317 ? 4.926 -0.201 1.796 1.00 89.25 317 PHE A O 1
ATOM 2562 N N . VAL A 1 318 ? 7.078 -0.287 1.155 1.00 88.62 318 VAL A N 1
ATOM 2563 C CA . VAL A 1 318 ? 6.841 -1.112 -0.037 1.00 88.62 318 VAL A CA 1
ATOM 2564 C C . VAL A 1 318 ? 7.864 -2.232 -0.128 1.00 88.62 318 VAL A C 1
ATOM 2566 O O . VAL A 1 318 ? 9.024 -2.077 0.256 1.00 88.62 318 VAL A O 1
ATOM 2569 N N . HIS A 1 319 ? 7.450 -3.362 -0.687 1.00 86.88 319 HIS A N 1
ATOM 2570 C CA . HIS A 1 319 ? 8.387 -4.380 -1.134 1.00 86.88 319 HIS A CA 1
ATOM 2571 C C . HIS A 1 319 ? 9.002 -3.962 -2.462 1.00 86.88 319 HIS A C 1
ATOM 2573 O O . HIS A 1 319 ? 8.308 -3.493 -3.362 1.00 86.88 319 HIS A O 1
ATOM 2579 N N . ALA A 1 320 ? 10.301 -4.186 -2.605 1.00 85.62 320 ALA A N 1
ATOM 2580 C CA . ALA A 1 320 ? 10.991 -3.979 -3.862 1.00 85.62 320 ALA A CA 1
ATOM 2581 C C . ALA A 1 320 ? 12.014 -5.077 -4.124 1.00 85.62 320 ALA A C 1
ATOM 2583 O O . ALA A 1 320 ? 12.519 -5.732 -3.212 1.00 85.62 320 ALA A O 1
ATOM 2584 N N . VAL A 1 321 ? 12.330 -5.249 -5.403 1.00 82.69 321 VAL A N 1
ATOM 2585 C CA . VAL A 1 321 ? 13.389 -6.141 -5.868 1.00 82.69 321 VAL A CA 1
ATOM 2586 C C . VAL A 1 321 ? 14.430 -5.303 -6.593 1.00 82.69 321 VAL A C 1
ATOM 2588 O O . VAL A 1 321 ? 14.199 -4.841 -7.710 1.00 82.69 321 VAL A O 1
ATOM 2591 N N . VAL A 1 322 ? 15.577 -5.087 -5.958 1.00 83.31 322 VAL A N 1
ATOM 2592 C CA . VAL A 1 322 ? 16.626 -4.181 -6.451 1.00 83.31 322 VAL A CA 1
ATOM 2593 C C . VAL A 1 322 ? 17.907 -4.954 -6.771 1.00 83.31 322 VAL A C 1
ATOM 2595 O O . VAL A 1 322 ? 18.087 -6.061 -6.263 1.00 83.31 322 VAL A O 1
ATOM 2598 N N . PRO A 1 323 ? 18.811 -4.444 -7.624 1.00 83.81 323 PRO A N 1
ATOM 2599 C CA . PRO A 1 323 ? 20.121 -5.058 -7.810 1.00 83.81 323 PRO A CA 1
ATOM 2600 C C . PRO A 1 323 ? 20.964 -4.995 -6.535 1.00 83.81 323 PRO A C 1
ATOM 2602 O O . PRO A 1 323 ? 20.944 -3.993 -5.830 1.00 83.81 323 PRO A O 1
ATOM 2605 N N . LYS A 1 324 ? 21.756 -6.034 -6.257 1.00 84.06 324 LYS A N 1
ATOM 2606 C CA . LYS A 1 324 ? 22.636 -6.084 -5.077 1.00 84.06 324 LYS A CA 1
ATOM 2607 C C . LYS A 1 324 ? 23.676 -4.975 -5.049 1.00 84.06 324 LYS A C 1
ATOM 2609 O O . LYS A 1 324 ? 24.081 -4.564 -3.979 1.00 84.06 324 LYS A O 1
ATOM 2614 N N . SER A 1 325 ? 24.068 -4.456 -6.209 1.00 81.81 325 SER A N 1
ATOM 2615 C CA . SER A 1 325 ? 24.969 -3.306 -6.297 1.00 81.81 325 SER A CA 1
ATOM 2616 C C . SER A 1 325 ? 24.393 -2.012 -5.697 1.00 81.81 325 SER A C 1
ATOM 2618 O O . SER A 1 325 ? 25.121 -1.033 -5.632 1.00 81.81 325 SER A O 1
ATOM 2620 N N . PHE A 1 326 ? 23.104 -1.985 -5.322 1.00 76.31 326 PHE A N 1
ATOM 2621 C CA . PHE A 1 326 ? 22.423 -0.832 -4.704 1.00 76.31 326 PHE A CA 1
ATOM 2622 C C . PHE A 1 326 ? 22.323 -0.896 -3.193 1.00 76.31 326 PHE A C 1
ATOM 2624 O O . PHE A 1 326 ? 22.001 0.107 -2.562 1.00 76.31 326 PHE A O 1
ATOM 2631 N N . ILE A 1 327 ? 22.537 -2.078 -2.629 1.00 78.19 327 ILE A N 1
ATOM 2632 C CA . ILE A 1 327 ? 22.625 -2.235 -1.190 1.00 78.19 327 ILE A CA 1
ATOM 2633 C C . ILE A 1 327 ? 24.116 -2.189 -0.864 1.00 78.19 327 ILE A C 1
ATOM 2635 O O . ILE A 1 327 ? 24.905 -2.945 -1.433 1.00 78.19 327 ILE A O 1
ATOM 2639 N N . SER A 1 328 ? 24.527 -1.213 -0.060 1.00 64.75 328 SER A N 1
ATOM 2640 C CA . SER A 1 328 ? 25.915 -1.106 0.384 1.00 64.75 328 SER A CA 1
ATOM 2641 C C . SER A 1 328 ? 26.297 -2.391 1.118 1.00 64.75 328 SER A C 1
ATOM 2643 O O . SER A 1 328 ? 25.530 -2.860 1.958 1.00 64.75 328 SER A O 1
ATOM 2645 N N . SER A 1 329 ? 27.448 -2.967 0.762 1.00 51.59 329 SER A N 1
ATOM 2646 C CA . SER A 1 329 ? 28.023 -4.151 1.415 1.00 51.59 329 SER A CA 1
ATOM 2647 C C . SER A 1 329 ? 28.359 -3.909 2.875 1.00 51.59 329 SER A C 1
ATOM 2649 O O . SER A 1 329 ? 28.986 -2.850 3.122 1.00 51.59 329 SER A O 1
#

InterPro domains:
  IPR015915 Kelch-type beta-propeller [SSF117281] (58-211)

Organism: Elysia chlorotica (NCBI:txid188477)

Solvent-accessible surface area (backbone atoms only — not comparable to full-atom values): 17899 Å² total; per-residue (Å²): 106,91,85,32,69,72,32,66,73,32,70,67,51,36,52,52,51,51,49,50,49,46,62,72,71,42,61,45,76,51,53,37,52,49,49,96,78,60,66,78,41,83,88,50,71,39,38,70,33,40,35,33,37,29,51,66,47,48,32,32,31,45,93,86,51,93,59,78,41,77,47,76,66,59,100,63,83,28,67,48,50,57,27,47,33,52,46,79,57,24,40,37,41,32,29,61,88,23,44,34,37,40,34,33,57,94,71,65,40,72,43,76,44,43,56,41,48,94,45,54,63,70,49,60,43,42,46,70,52,90,63,27,41,34,36,49,32,38,45,86,90,58,33,29,29,34,35,34,27,46,67,79,43,75,75,64,29,53,60,40,82,62,41,60,50,87,66,54,85,55,44,64,58,42,58,49,61,44,82,64,28,37,42,37,32,31,37,38,92,94,50,68,39,24,49,35,36,36,37,34,67,85,78,50,43,55,48,75,52,93,62,66,45,73,48,51,99,38,51,34,56,37,46,48,81,75,27,27,35,43,41,33,25,44,26,44,32,29,42,36,37,75,44,97,53,89,83,38,56,47,83,41,83,73,53,67,53,45,87,54,86,44,55,56,58,32,42,43,60,53,79,39,24,39,37,35,30,26,57,61,75,89,56,93,88,44,63,66,59,48,55,55,24,33,65,40,62,42,91,98,66,26,67,24,36,42,85,40,84,46,59,89,60,53,37,50,70,41,45,42,57,41,46,48,92,48,52,83,129

Foldseek 3Di:
DQPDPVCVVDPVSNVVVVVVVCLVQFQQVCFADPDLPSPQPPVPLKGKWKWWDFQAFIWTDHPPDQDIDTWQAPPDRSHQFQEWGAGPQWIWTAGQVQWIWIQRQVVSDIDTQPQRDPAGAQAYDWYDADQKIKGWGQDPPQWIFIWIWRNVPPSHTHIDTLATEPDRQWGFQHWDDAHQKIWTWTHHPPDQWTWIKIARSVVRDIDTDPDIGGDAVHWEKGHHDRWIWIAGQQQWIWIWHADPDPVRIDIDTQDRLAGDGFAWQYWYADSQEIETETQDDDDPPCPVRVVSSQCDHDPPRHRGYHYRYDHPRIHHITMGMHGPVRDDD

pLDDT: mean 82.52, std 12.04, range [37.47, 97.25]

Radius of gyration: 19.87 Å; Cα contacts (8 Å, |Δi|>4): 749; chains: 1; bounding box: 51×56×55 Å

Secondary structure (DSSP, 8-state):
-TT-HHHHH-HHHHHHHHHHHHHHH-GGGGSS---TTS---TTSSEEEEEEEE-SS-EEEE-TT-SS-EE---SS---TTEEEEEEETTEEEEEETTS-EEEEEGGGTEEEEESS--SS---S--EEEETTEEEEEEE-GGG-EEEEEEETTSTTTPPPEEEEE-S--SSEEEEEEEETTEEEEEEE-TT-SEEEEEEEETTTTEEEEEEEEEE--S-EEEEEETTEEEEEETTSEEEEEEE-SSTTSEEEEEEEES-SS---EEEEEEETTEEEEEE--PPPTT-HHHHHHHHT--BTTTBSEEEEEE--TT-EEEEEEEEEGGGS--

Nearest PDB structures (foldseek):
  8fky-assembly1_BC  TM=5.646E-01  e=9.395E-05  Homo sapiens
  3v7d-assembly1_B  TM=4.272E-01  e=4.441E-05  Saccharomyces cerevisiae S288C
  6n31-assembly1_A  TM=4.690E-01  e=1.786E-04  Homo sapiens
  8e04-assembly1_A  TM=4.511E-01  e=1.294E-03  Homo sapiens
  8tze-assembly1_A  TM=5.050E-01  e=5.203E-03  Homo sapiens

Sequence (329 aa):
LKDDPLVQADSKCRAIVEEIIEHKTRLDRHQSEWRLGACYRATDQLVNVLLTCSSSELYYKLHWDEDWQLMDTPSVNFSGATNLAFFDGNIYIRYQNKTLNAFFPRHNACYKIYGGSPHKVVSAAMFPVGNELYSVYRGDGNAYEVESLNLNAHRQGKWSQVGKLFTRDMEVANVTNIGSRLVVFWKKTGQSYLSVECFDLTRRESFLLPDQLCSSSGLVTFTHGEQAFALQQNGVLWRISAQKEAPYISLKLELWLWNFHRAVSGAILVNQELWVFDTTEEIDGQSDVRAGAEALSLEGVFRRVRFCFVSTQQTNFVHAVVPKSFISS

Mean predicted aligned error: 8.13 Å